Protein AF-A0A935KN49-F1 (afdb_monomer_lite)

Sequence (338 aa):
MSRGVTLHCFFSAKGGVGKTTLAVACAQVLPERGLTLVLDADFTGTSLADGLDLCAPQVALRSDGTMDLAAPSTGAFLSLAETRGLRRQRQRQNWRSQTDDPPPPPPYLNDLFAFRPAEGQQGDCRVDGLLWRHDRGGAVRYLPSSSINHDIDLALSWLHGELFEAWVQRFAWLLQTLVRELPMLTDVVVDLPPGLFGFARGAVSLLSALASAEPLPPGFPGPELYGLATFQVRPFLVVSQDRQDVVSAVEAQARMVKKLPGIVMLFNRVTEGPERVRAMVHEALSPGEAAAAALIPPPAYRMVHFVGDHRRTLGRLFIDGTLQLDDDARSEIARVLS

Radius of gyration: 19.93 Å; chains: 1; bounding box: 53×44×53 Å

Structure (mmCIF, N/CA/C/O backbone):
data_AF-A0A935KN49-F1
#
_entry.id   AF-A0A935KN49-F1
#
loop_
_atom_site.group_PDB
_atom_site.id
_atom_site.type_symbol
_atom_site.label_atom_id
_atom_site.label_alt_id
_atom_site.label_comp_id
_atom_site.label_asym_id
_atom_site.label_entity_id
_atom_site.label_seq_id
_atom_site.pdbx_PDB_ins_code
_atom_site.Cartn_x
_atom_site.Cartn_y
_atom_site.Cartn_z
_atom_site.occupancy
_atom_site.B_iso_or_equiv
_atom_site.auth_seq_id
_atom_site.auth_comp_id
_atom_site.auth_asym_id
_atom_site.auth_atom_id
_atom_site.pdbx_PDB_model_num
ATOM 1 N N . MET A 1 1 ? 16.190 -5.497 21.524 1.00 68.88 1 MET A N 1
ATOM 2 C CA . MET A 1 1 ? 16.780 -5.437 20.168 1.00 68.88 1 MET A CA 1
ATOM 3 C C . MET A 1 1 ? 15.686 -4.959 19.232 1.00 68.88 1 MET A C 1
ATOM 5 O O . MET A 1 1 ? 14.571 -5.447 19.383 1.00 68.88 1 MET A O 1
ATOM 9 N N . SER A 1 2 ? 15.963 -3.991 18.353 1.00 80.94 2 SER A N 1
ATOM 10 C CA . SER A 1 2 ? 14.999 -3.554 17.334 1.00 80.94 2 SER A CA 1
ATOM 11 C C . SER A 1 2 ? 14.705 -4.718 16.385 1.00 80.94 2 SER A C 1
ATOM 13 O O . SER A 1 2 ? 15.598 -5.503 16.057 1.00 80.94 2 SER A O 1
ATOM 15 N N . ARG A 1 3 ? 13.444 -4.872 15.975 1.00 92.00 3 ARG A N 1
ATOM 16 C CA . ARG A 1 3 ? 13.050 -5.930 15.032 1.00 92.00 3 ARG A CA 1
ATOM 17 C C . ARG A 1 3 ? 13.233 -5.463 13.590 1.00 92.00 3 ARG A C 1
ATOM 19 O O . ARG A 1 3 ? 13.015 -4.293 13.301 1.00 92.00 3 ARG A O 1
ATOM 26 N N . GLY A 1 4 ? 13.621 -6.358 12.687 1.00 95.12 4 GLY A N 1
ATOM 27 C CA . GLY A 1 4 ? 13.710 -6.035 11.261 1.00 95.12 4 GLY A CA 1
ATOM 28 C C . GLY A 1 4 ? 12.331 -6.050 10.600 1.00 95.12 4 GLY A C 1
ATOM 29 O O . GLY A 1 4 ? 11.597 -7.020 10.773 1.00 95.12 4 GLY A O 1
ATOM 30 N N . VAL A 1 5 ? 11.993 -5.002 9.847 1.00 96.88 5 VAL A N 1
ATOM 31 C CA . VAL A 1 5 ? 10.788 -4.938 9.002 1.00 96.88 5 VAL A CA 1
ATOM 32 C C . VAL A 1 5 ? 11.187 -4.530 7.589 1.00 96.88 5 VAL A C 1
ATOM 34 O O . VAL A 1 5 ? 11.862 -3.518 7.402 1.00 96.88 5 VAL A O 1
ATOM 37 N N . THR A 1 6 ? 10.758 -5.288 6.584 1.00 97.56 6 THR A N 1
ATOM 38 C CA . THR A 1 6 ? 11.047 -4.985 5.177 1.00 97.56 6 THR A CA 1
ATOM 39 C C . THR A 1 6 ? 9.884 -4.233 4.538 1.00 97.56 6 THR A C 1
ATOM 41 O O . THR A 1 6 ? 8.739 -4.673 4.612 1.00 97.56 6 THR A O 1
ATOM 44 N N . LEU A 1 7 ? 10.169 -3.103 3.892 1.00 98.00 7 LEU A N 1
ATOM 45 C CA . LEU A 1 7 ? 9.209 -2.321 3.115 1.00 98.00 7 LEU A CA 1
ATOM 46 C C . LEU A 1 7 ? 9.425 -2.591 1.623 1.00 98.00 7 LEU A C 1
ATOM 48 O O . LEU A 1 7 ? 10.434 -2.169 1.062 1.00 98.00 7 LEU A O 1
ATOM 52 N N . HIS A 1 8 ? 8.477 -3.265 0.976 1.00 98.00 8 HIS A N 1
ATOM 53 C CA . HIS A 1 8 ? 8.475 -3.513 -0.469 1.00 98.00 8 HIS A CA 1
ATOM 54 C C . HIS A 1 8 ? 7.575 -2.476 -1.139 1.00 98.00 8 HIS A C 1
ATOM 56 O O . HIS A 1 8 ? 6.351 -2.586 -1.095 1.00 98.00 8 HIS A O 1
ATOM 62 N N . CYS A 1 9 ? 8.161 -1.427 -1.707 1.00 98.06 9 CYS A N 1
ATOM 63 C CA . CYS A 1 9 ? 7.415 -0.255 -2.169 1.00 98.06 9 CYS A CA 1
ATOM 64 C C . CYS A 1 9 ? 7.344 -0.223 -3.691 1.00 98.06 9 CYS A C 1
ATOM 66 O O . CYS A 1 9 ? 8.371 -0.104 -4.356 1.00 98.06 9 CYS A O 1
ATOM 68 N N . PHE A 1 10 ? 6.135 -0.290 -4.235 1.00 97.19 10 PHE A N 1
ATOM 69 C CA . PHE A 1 10 ? 5.887 -0.329 -5.667 1.00 97.19 10 PHE A CA 1
ATOM 70 C C . PHE A 1 10 ? 5.478 1.055 -6.168 1.00 97.19 10 PHE A C 1
ATOM 72 O O . PHE A 1 10 ? 4.482 1.616 -5.726 1.00 97.19 10 PHE A O 1
ATOM 79 N N . PHE A 1 11 ? 6.252 1.588 -7.107 1.00 96.44 11 PHE A N 1
ATOM 80 C CA . PHE A 1 11 ? 6.051 2.866 -7.780 1.00 96.44 11 PHE A CA 1
ATOM 81 C C . PHE A 1 11 ? 5.730 2.636 -9.253 1.00 96.44 11 PHE A C 1
ATOM 83 O O . PHE A 1 11 ? 6.128 1.627 -9.831 1.00 96.44 11 PHE A O 1
ATOM 90 N N . SER A 1 12 ? 5.095 3.605 -9.903 1.00 95.25 12 SER A N 1
ATOM 91 C CA . SER A 1 12 ? 5.030 3.645 -11.362 1.00 95.25 12 SER A CA 1
ATOM 92 C C . SER A 1 12 ? 4.961 5.082 -11.861 1.00 95.25 12 SER A C 1
ATOM 94 O O . SER A 1 12 ? 4.349 5.940 -11.233 1.00 95.25 12 SER A O 1
ATOM 96 N N . ALA A 1 13 ? 5.574 5.363 -13.011 1.00 91.94 13 ALA A N 1
ATOM 97 C CA . ALA A 1 13 ? 5.439 6.677 -13.647 1.00 91.94 13 ALA A CA 1
ATOM 98 C C . ALA A 1 13 ? 4.034 6.883 -14.245 1.00 91.94 13 ALA A C 1
ATOM 100 O O . ALA A 1 13 ? 3.555 8.011 -14.329 1.00 91.94 13 ALA A O 1
ATOM 101 N N . LYS A 1 14 ? 3.370 5.790 -14.637 1.00 90.50 14 LYS A N 1
ATOM 102 C CA . LYS A 1 14 ? 2.051 5.776 -15.277 1.00 90.50 14 LYS A CA 1
ATOM 103 C C . LYS A 1 14 ? 1.123 4.739 -14.642 1.00 90.50 14 LYS A C 1
ATOM 105 O O . LYS A 1 14 ? 1.572 3.807 -13.969 1.00 90.50 14 LYS A O 1
ATOM 110 N N . GLY A 1 15 ? -0.179 4.915 -14.855 1.00 90.00 15 GLY A N 1
ATOM 111 C CA . GLY A 1 15 ? -1.207 3.942 -14.478 1.00 90.00 15 GLY A CA 1
ATOM 112 C C . GLY A 1 15 ? -1.244 2.737 -15.425 1.00 90.00 15 GLY A C 1
ATOM 113 O O . GLY A 1 15 ? -0.736 2.795 -16.540 1.00 90.00 15 GLY A O 1
ATOM 114 N N . GLY A 1 16 ? -1.845 1.628 -14.985 1.00 88.00 16 GLY A N 1
ATOM 115 C CA . GLY A 1 16 ? -2.098 0.458 -15.844 1.00 88.00 16 GLY A CA 1
ATOM 116 C C . GLY A 1 16 ? -0.914 -0.495 -16.065 1.00 88.00 16 GLY A C 1
ATOM 117 O O . GLY A 1 16 ? -1.102 -1.563 -16.647 1.00 88.00 16 GLY A O 1
ATOM 118 N N . VAL A 1 17 ? 0.272 -0.194 -15.527 1.00 90.31 17 VAL A N 1
ATOM 119 C CA . VAL A 1 17 ? 1.479 -1.041 -15.647 1.00 90.31 17 VAL A CA 1
ATOM 120 C C . VAL A 1 17 ? 1.423 -2.350 -14.834 1.00 90.31 17 VAL A C 1
ATOM 122 O O . VAL A 1 17 ? 2.357 -3.144 -14.857 1.00 90.31 17 VAL A O 1
ATOM 125 N N . GLY A 1 18 ? 0.339 -2.600 -14.089 1.00 89.75 18 GLY A N 1
ATOM 126 C CA . GLY A 1 18 ? 0.154 -3.802 -13.259 1.00 89.75 18 GLY A CA 1
ATOM 127 C C . GLY A 1 18 ? 0.903 -3.788 -11.919 1.00 89.75 18 GLY A C 1
ATOM 128 O O . GLY A 1 18 ? 1.177 -4.846 -11.359 1.00 89.75 18 GLY A O 1
ATOM 129 N N . LYS A 1 19 ? 1.206 -2.589 -11.409 1.00 92.69 19 LYS A N 1
ATOM 130 C CA . LYS A 1 19 ? 1.838 -2.320 -10.107 1.00 92.69 19 LYS A CA 1
ATOM 131 C C . LYS A 1 19 ? 1.122 -3.019 -8.943 1.00 92.69 19 LYS A C 1
ATOM 133 O O . LYS A 1 19 ? 1.720 -3.861 -8.282 1.00 92.69 19 LYS A O 1
ATOM 138 N N . THR A 1 20 ? -0.172 -2.750 -8.775 1.00 93.25 20 THR A N 1
ATOM 139 C CA . THR A 1 20 ? -1.027 -3.334 -7.730 1.00 93.25 20 THR A CA 1
ATOM 140 C C . THR A 1 20 ? -1.003 -4.853 -7.749 1.00 93.25 20 THR A C 1
ATOM 142 O O . THR A 1 20 ? -0.894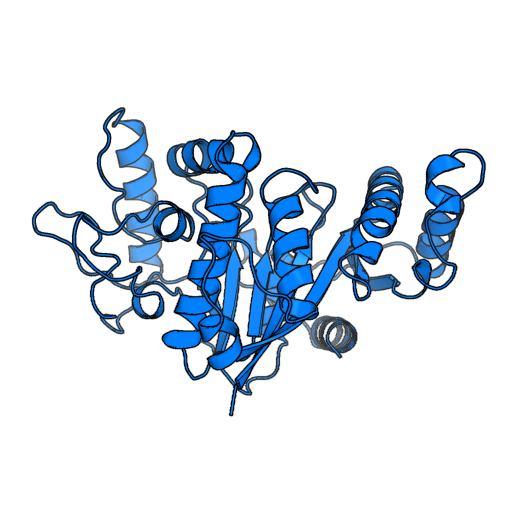 -5.506 -6.713 1.00 93.25 20 THR A O 1
ATOM 145 N N . THR A 1 21 ? -1.047 -5.449 -8.940 1.00 91.00 21 THR A N 1
ATOM 146 C CA . THR A 1 21 ? -1.046 -6.903 -9.043 1.00 91.00 21 THR A CA 1
ATOM 147 C C . THR A 1 21 ? 0.298 -7.504 -8.659 1.00 91.00 21 THR A C 1
ATOM 149 O O . THR A 1 21 ? 0.321 -8.523 -7.979 1.00 91.00 21 THR A O 1
ATOM 152 N N . LEU A 1 22 ? 1.409 -6.863 -9.032 1.00 91.75 22 LEU A N 1
ATOM 153 C CA . LEU A 1 22 ? 2.743 -7.274 -8.593 1.00 91.75 22 LEU A CA 1
ATOM 154 C C . LEU A 1 22 ? 2.939 -7.093 -7.085 1.00 91.75 22 LEU A C 1
ATOM 156 O O . LEU A 1 22 ? 3.556 -7.950 -6.463 1.00 91.75 22 LEU A O 1
ATOM 160 N N . ALA A 1 23 ? 2.370 -6.045 -6.487 1.00 94.88 23 ALA A N 1
ATOM 161 C CA . ALA A 1 23 ? 2.373 -5.853 -5.040 1.00 94.88 23 ALA A CA 1
ATOM 162 C C . ALA A 1 23 ? 1.652 -7.011 -4.319 1.00 94.88 23 ALA A C 1
ATOM 164 O O . ALA A 1 23 ? 2.206 -7.631 -3.410 1.00 94.88 23 ALA A O 1
ATOM 165 N N . VAL A 1 24 ? 0.452 -7.390 -4.772 1.00 94.56 24 VAL A N 1
ATOM 166 C CA . VAL A 1 24 ? -0.267 -8.555 -4.220 1.00 94.56 24 VAL A CA 1
ATOM 167 C C . VAL A 1 24 ? 0.505 -9.854 -4.466 1.00 94.56 24 VAL A C 1
ATOM 169 O O . VAL A 1 24 ? 0.613 -10.682 -3.563 1.00 94.56 24 VAL A O 1
ATOM 172 N N . ALA A 1 25 ? 1.077 -10.030 -5.659 1.00 92.94 25 ALA A N 1
ATOM 173 C CA . ALA A 1 25 ? 1.854 -11.216 -6.000 1.00 92.94 25 ALA A CA 1
ATOM 174 C C . ALA A 1 25 ? 3.091 -11.362 -5.104 1.00 92.94 25 ALA A C 1
ATOM 176 O O . ALA A 1 25 ? 3.342 -12.436 -4.565 1.00 92.94 25 ALA A O 1
ATOM 177 N N . CYS A 1 26 ? 3.809 -10.257 -4.885 1.00 94.56 26 CYS A N 1
ATOM 178 C CA . CYS A 1 26 ? 4.916 -10.146 -3.944 1.00 94.56 26 CYS A CA 1
ATOM 179 C C . CYS A 1 26 ? 4.487 -10.610 -2.551 1.00 94.56 26 CYS A C 1
ATOM 181 O O . CYS A 1 26 ? 5.111 -11.500 -1.982 1.00 94.56 26 CYS A O 1
ATOM 183 N N . ALA A 1 27 ? 3.380 -10.082 -2.027 1.00 95.75 27 ALA A N 1
ATOM 184 C CA . ALA A 1 27 ? 2.888 -10.455 -0.704 1.00 95.75 27 ALA A CA 1
ATOM 185 C C . ALA A 1 27 ? 2.594 -11.959 -0.557 1.00 95.75 27 ALA A C 1
ATOM 187 O O . ALA A 1 27 ? 2.795 -12.519 0.515 1.00 95.75 27 ALA A O 1
ATOM 188 N N . GLN A 1 28 ? 2.142 -12.620 -1.628 1.00 92.69 28 GLN A N 1
ATOM 189 C CA . GLN A 1 28 ? 1.833 -14.055 -1.633 1.00 92.69 28 GLN A CA 1
ATOM 190 C C . GLN A 1 28 ? 3.054 -14.979 -1.742 1.00 92.69 28 GLN A C 1
ATOM 192 O O . GLN A 1 28 ? 2.909 -16.183 -1.516 1.00 92.69 28 GLN A O 1
ATOM 197 N N . VAL A 1 29 ? 4.216 -14.465 -2.154 1.00 93.12 29 VAL A N 1
ATOM 198 C CA . VAL A 1 29 ? 5.454 -15.257 -2.279 1.00 93.12 29 VAL A CA 1
ATOM 199 C C . VAL A 1 29 ? 6.456 -14.972 -1.168 1.00 93.12 29 VAL A C 1
ATOM 201 O O . VAL A 1 29 ? 7.445 -15.696 -1.042 1.00 93.12 29 VAL A O 1
ATOM 204 N N . LEU A 1 30 ? 6.228 -13.919 -0.378 1.00 93.62 30 LEU A N 1
ATOM 205 C CA . LEU A 1 30 ? 7.077 -13.616 0.762 1.00 93.62 30 LEU A CA 1
ATOM 206 C C . LEU A 1 30 ? 7.039 -14.775 1.773 1.00 93.62 30 LEU A C 1
ATOM 208 O O . LEU A 1 30 ? 5.988 -15.392 1.966 1.00 93.62 30 LEU A O 1
ATOM 212 N N . PRO A 1 31 ? 8.179 -15.106 2.407 1.00 79.00 31 PRO A N 1
ATOM 213 C CA . PRO A 1 31 ? 8.251 -16.235 3.323 1.00 79.00 31 PRO A CA 1
ATOM 214 C C . PRO A 1 31 ? 7.244 -16.111 4.470 1.00 79.00 31 PRO A C 1
ATOM 216 O O . PRO A 1 31 ? 7.141 -15.055 5.091 1.00 79.00 31 PRO A O 1
ATOM 219 N N . GLU A 1 32 ? 6.604 -17.218 4.854 1.00 78.31 32 GLU A N 1
ATOM 220 C CA . GLU A 1 32 ? 5.716 -17.293 6.030 1.00 78.31 32 GLU A CA 1
ATOM 221 C C . GLU A 1 32 ? 6.502 -17.285 7.361 1.00 78.31 32 GLU A C 1
ATOM 223 O O . GLU A 1 32 ? 6.280 -18.093 8.260 1.00 78.31 32 GLU A O 1
ATOM 228 N N . ARG A 1 33 ? 7.482 -16.384 7.495 1.00 80.75 33 ARG A N 1
ATOM 229 C CA . ARG A 1 33 ? 8.269 -16.182 8.724 1.00 80.75 33 ARG A CA 1
ATOM 230 C C . ARG A 1 33 ? 7.583 -15.230 9.708 1.00 80.75 33 ARG A C 1
ATOM 232 O O . ARG A 1 33 ? 8.050 -15.086 10.835 1.00 80.75 33 ARG A O 1
ATOM 239 N N . GLY A 1 34 ? 6.492 -14.593 9.288 1.00 91.44 34 GLY A N 1
ATOM 240 C CA . GLY A 1 34 ? 5.723 -13.640 10.075 1.00 91.44 34 GLY A CA 1
ATOM 241 C C . GLY A 1 34 ? 4.477 -13.147 9.343 1.00 91.44 34 GLY A C 1
ATOM 242 O O . GLY A 1 34 ? 3.970 -13.786 8.422 1.00 91.44 34 GLY A O 1
ATOM 243 N N . LEU A 1 35 ? 3.966 -12.004 9.791 1.00 95.56 35 LEU A N 1
ATOM 244 C CA . LEU A 1 35 ? 2.835 -11.314 9.189 1.00 95.56 35 LEU A CA 1
ATOM 245 C C . LEU A 1 35 ? 3.326 -10.443 8.028 1.00 95.56 35 LEU A C 1
ATOM 247 O O . LEU A 1 35 ? 4.195 -9.590 8.213 1.00 95.56 35 LEU A O 1
ATOM 251 N N . THR A 1 36 ? 2.707 -10.628 6.863 1.00 97.75 36 THR A N 1
ATOM 252 C CA . THR A 1 36 ? 2.853 -9.740 5.704 1.00 97.75 36 THR A CA 1
ATOM 253 C C . THR A 1 36 ? 1.612 -8.865 5.583 1.00 97.75 36 THR A C 1
ATOM 255 O O . THR A 1 36 ? 0.487 -9.369 5.621 1.00 97.75 36 THR A O 1
ATOM 258 N N . LEU A 1 37 ? 1.803 -7.560 5.416 1.00 98.06 37 LEU A N 1
ATOM 259 C CA . LEU A 1 37 ? 0.724 -6.596 5.223 1.00 98.06 37 LEU A CA 1
ATOM 260 C C . LEU A 1 37 ? 0.835 -5.928 3.855 1.00 98.06 37 LEU A C 1
ATOM 262 O O . LEU A 1 37 ? 1.903 -5.453 3.496 1.00 98.06 37 LEU A O 1
ATOM 266 N N . VAL A 1 38 ? -0.273 -5.833 3.124 1.00 98.38 38 VAL A N 1
ATOM 267 C CA . VAL A 1 38 ? -0.382 -5.024 1.905 1.00 98.38 38 VAL A CA 1
ATOM 268 C C . VAL A 1 38 ? -1.125 -3.732 2.218 1.00 98.38 38 VAL A C 1
ATOM 270 O O . VAL A 1 38 ? -2.281 -3.766 2.641 1.00 98.38 38 VAL A O 1
ATOM 273 N N . LEU A 1 39 ? -0.463 -2.602 2.002 1.00 98.44 39 LEU A N 1
ATOM 274 C CA . LEU A 1 39 ? -1.041 -1.266 2.039 1.00 98.44 39 LEU A CA 1
ATOM 275 C C . LEU A 1 39 ? -1.356 -0.836 0.611 1.00 98.44 39 LEU A C 1
ATOM 277 O O . LEU A 1 39 ? -0.447 -0.612 -0.188 1.00 98.44 39 LEU A O 1
ATOM 281 N N . ASP A 1 40 ? -2.637 -0.719 0.303 1.00 97.62 40 ASP A N 1
ATOM 282 C CA . ASP A 1 40 ? -3.114 -0.151 -0.952 1.00 97.62 40 ASP A CA 1
ATOM 283 C C . ASP A 1 40 ? -3.241 1.360 -0.779 1.00 97.62 40 ASP A C 1
ATOM 285 O O . ASP A 1 40 ? -4.240 1.858 -0.265 1.00 97.62 40 ASP A O 1
ATOM 289 N N . ALA A 1 41 ? -2.181 2.078 -1.139 1.00 95.69 41 ALA A N 1
ATOM 290 C CA . ALA A 1 41 ? -2.129 3.533 -1.102 1.00 95.69 41 ALA A CA 1
ATOM 291 C C . ALA A 1 41 ? -2.404 4.150 -2.483 1.00 95.69 41 ALA A C 1
ATOM 293 O O . ALA A 1 41 ? -2.184 5.347 -2.679 1.00 95.69 41 ALA A O 1
ATOM 294 N N . ASP A 1 42 ? -2.901 3.365 -3.444 1.00 92.38 42 ASP A N 1
ATOM 295 C CA . ASP A 1 42 ? -3.368 3.852 -4.738 1.00 92.38 42 ASP A CA 1
ATOM 296 C C . ASP A 1 42 ? -4.796 4.398 -4.596 1.00 92.38 42 ASP A C 1
ATOM 298 O O . ASP A 1 42 ? -5.764 3.872 -5.138 1.00 92.38 42 ASP A O 1
ATOM 302 N N . PHE A 1 43 ? -4.929 5.470 -3.810 1.00 90.75 43 PHE A N 1
ATOM 303 C CA . PHE A 1 43 ? -6.213 6.032 -3.377 1.00 90.75 43 PHE A CA 1
ATOM 304 C C . PHE A 1 43 ? -7.121 6.549 -4.502 1.00 90.75 43 PHE A C 1
ATOM 306 O O . PHE A 1 43 ? -8.266 6.914 -4.252 1.00 90.75 43 PHE A O 1
ATOM 313 N N . THR A 1 44 ? -6.605 6.636 -5.724 1.00 87.00 44 THR A N 1
ATOM 314 C CA . THR A 1 44 ? -7.345 7.065 -6.920 1.00 87.00 44 THR A CA 1
ATOM 315 C C . THR A 1 44 ? -7.534 5.938 -7.930 1.00 87.00 44 THR A C 1
ATOM 317 O O . THR A 1 44 ? -8.214 6.118 -8.939 1.00 87.00 44 THR A O 1
ATOM 320 N N . GLY A 1 45 ? -6.866 4.808 -7.705 1.00 85.62 45 GLY A N 1
ATOM 321 C CA . GLY A 1 45 ? -6.875 3.654 -8.581 1.00 85.62 45 GLY A CA 1
ATOM 322 C C . GLY A 1 45 ? -7.988 2.671 -8.243 1.00 85.62 45 GLY A C 1
ATOM 323 O O . GLY A 1 45 ? -8.966 2.967 -7.555 1.00 85.62 45 GLY A O 1
ATOM 324 N N . THR A 1 46 ? -7.846 1.460 -8.772 1.00 85.88 46 THR A N 1
ATOM 325 C CA . THR A 1 46 ? -8.750 0.365 -8.430 1.00 85.88 46 THR A CA 1
ATOM 326 C C . THR A 1 46 ? -8.359 -0.212 -7.077 1.00 85.88 46 THR A C 1
ATOM 328 O O . THR A 1 46 ? -7.254 -0.725 -6.923 1.00 85.88 46 THR A O 1
ATOM 331 N N . SER A 1 47 ? -9.290 -0.171 -6.125 1.00 93.50 47 SER A N 1
ATOM 332 C CA . SER A 1 47 ? -9.083 -0.696 -4.778 1.00 93.50 47 SER A CA 1
ATOM 333 C C . SER A 1 47 ? -8.838 -2.204 -4.790 1.00 93.50 47 SER A C 1
ATOM 335 O O . SER A 1 47 ? -9.529 -2.964 -5.481 1.00 93.50 47 SER A O 1
ATOM 337 N N . LEU A 1 48 ? -7.942 -2.678 -3.923 1.00 95.38 48 LEU A N 1
ATOM 338 C CA . LEU A 1 48 ? -7.802 -4.110 -3.652 1.00 95.38 48 LEU A CA 1
ATOM 339 C C . LEU A 1 48 ? -9.110 -4.753 -3.177 1.00 95.38 48 LEU A C 1
ATOM 341 O O . LEU A 1 48 ? -9.335 -5.928 -3.454 1.00 95.38 48 LEU A O 1
ATOM 345 N N . ALA A 1 49 ? -9.996 -4.006 -2.514 1.00 95.44 49 ALA A N 1
ATOM 346 C CA . ALA A 1 49 ? -11.294 -4.522 -2.083 1.00 95.44 49 ALA A CA 1
ATOM 347 C C . ALA A 1 49 ? -12.253 -4.798 -3.254 1.00 95.44 49 ALA A C 1
ATOM 349 O O . ALA A 1 49 ? -13.230 -5.528 -3.073 1.00 95.44 49 ALA A O 1
ATOM 350 N N . ASP A 1 50 ? -12.009 -4.213 -4.432 1.00 91.88 50 ASP A N 1
ATOM 351 C CA . ASP A 1 50 ? -12.731 -4.531 -5.671 1.00 91.88 50 ASP A CA 1
ATOM 352 C C . ASP A 1 50 ? -12.144 -5.740 -6.388 1.00 91.88 50 ASP A C 1
ATOM 354 O O . ASP A 1 50 ? -12.875 -6.478 -7.045 1.00 91.88 50 ASP A O 1
ATOM 358 N N . GLY A 1 51 ? -10.829 -5.931 -6.271 1.00 90.50 51 GLY A N 1
ATOM 359 C CA . GLY A 1 51 ? -10.117 -6.987 -6.978 1.00 90.50 51 GLY A CA 1
ATOM 360 C C . GLY A 1 51 ? -10.035 -8.310 -6.247 1.00 90.50 51 GLY A C 1
ATOM 361 O O . GLY A 1 51 ? -9.926 -9.349 -6.879 1.00 90.50 51 GLY A O 1
ATOM 362 N N . LEU A 1 52 ? -10.064 -8.291 -4.925 1.00 94.56 52 LEU A N 1
ATOM 363 C CA . LEU A 1 52 ? -9.886 -9.479 -4.110 1.00 94.56 52 LEU A CA 1
ATOM 364 C C . LEU A 1 52 ? -11.164 -9.798 -3.338 1.00 94.56 52 LEU A C 1
ATOM 366 O O . LEU A 1 52 ? -11.893 -8.907 -2.900 1.00 94.56 52 LEU A O 1
ATOM 370 N N . ASP A 1 53 ? -11.398 -11.087 -3.109 1.00 96.31 53 ASP A N 1
ATOM 371 C CA . ASP A 1 53 ? -12.411 -11.597 -2.192 1.00 96.31 53 ASP A CA 1
ATOM 372 C C . ASP A 1 53 ? -11.953 -11.347 -0.746 1.00 96.31 53 ASP A C 1
ATOM 374 O O . ASP A 1 53 ? -11.570 -12.263 -0.014 1.00 96.31 53 ASP A O 1
ATOM 378 N N . LEU A 1 54 ? -11.921 -10.073 -0.348 1.00 97.81 54 LEU A N 1
ATOM 379 C CA . LEU A 1 54 ? -11.530 -9.650 0.989 1.00 97.81 54 LEU A CA 1
ATOM 380 C C . LEU A 1 54 ? -12.738 -9.588 1.924 1.00 97.81 54 LEU A C 1
ATOM 382 O O . LEU A 1 54 ? -13.800 -9.062 1.587 1.00 97.81 54 LEU A O 1
ATOM 386 N N . CYS A 1 55 ? -12.518 -10.073 3.137 1.00 98.50 55 CYS A N 1
ATOM 387 C CA . CYS A 1 55 ? -13.423 -9.995 4.267 1.00 98.50 55 CYS A CA 1
ATOM 388 C C . CYS A 1 55 ? -12.946 -8.872 5.191 1.00 98.50 55 CYS A C 1
ATOM 390 O O . CYS A 1 55 ? -11.821 -8.920 5.708 1.00 98.50 55 CYS A O 1
ATOM 392 N N . ALA A 1 56 ? -13.791 -7.857 5.377 1.00 98.50 56 ALA A N 1
ATOM 393 C CA . ALA A 1 56 ? -13.503 -6.740 6.266 1.00 98.50 56 ALA A CA 1
ATOM 394 C C . ALA A 1 56 ? -13.557 -7.183 7.736 1.00 98.50 56 ALA A C 1
ATOM 396 O O . ALA A 1 56 ? -14.353 -8.064 8.087 1.00 98.50 56 ALA A O 1
ATOM 397 N N . PRO A 1 57 ? -12.742 -6.583 8.615 1.00 98.31 57 PRO A N 1
ATOM 398 C CA . PRO A 1 57 ? -12.879 -6.808 10.044 1.00 98.31 57 PRO A CA 1
ATOM 399 C C . PRO A 1 57 ? -14.203 -6.225 10.549 1.00 98.31 57 PRO A C 1
ATOM 401 O O . PRO A 1 57 ? -14.702 -5.218 10.037 1.00 98.31 57 PRO A O 1
ATOM 404 N N . GLN A 1 58 ? -14.767 -6.845 11.582 1.00 98.00 58 GLN A N 1
ATOM 405 C CA . GLN A 1 58 ? -15.869 -6.243 12.317 1.00 98.00 58 GLN A CA 1
ATOM 406 C C . GLN A 1 58 ? -15.308 -5.149 13.229 1.00 98.00 58 GLN A C 1
ATOM 408 O O . GLN A 1 58 ? -14.533 -5.427 14.145 1.00 98.00 58 GLN A O 1
ATOM 413 N N . VAL A 1 59 ? -15.715 -3.907 12.983 1.00 96.88 59 VAL A N 1
ATOM 414 C CA . VAL A 1 59 ? -15.292 -2.741 13.766 1.00 96.88 59 VAL A CA 1
ATOM 415 C C . VAL A 1 59 ? -16.327 -2.383 14.823 1.00 96.88 59 VAL A C 1
ATOM 417 O O . VAL A 1 59 ? -17.530 -2.559 14.613 1.00 96.88 59 VAL A O 1
ATOM 420 N N . ALA A 1 60 ? -15.860 -1.876 15.963 1.00 96.06 60 ALA A N 1
ATOM 421 C CA . ALA A 1 60 ? -16.749 -1.300 16.960 1.00 96.06 60 ALA A CA 1
ATOM 422 C C . ALA A 1 60 ? -17.393 -0.024 16.400 1.00 96.06 60 ALA A C 1
ATOM 424 O O . ALA A 1 60 ? -16.756 0.739 15.669 1.00 96.06 60 ALA A O 1
ATOM 425 N N . LEU A 1 61 ? -18.657 0.197 16.751 1.00 94.94 61 LEU A N 1
ATOM 426 C CA . LEU A 1 61 ? -19.390 1.405 16.394 1.00 94.94 61 LEU A CA 1
ATOM 427 C C . LEU A 1 61 ? -19.628 2.243 17.646 1.00 94.94 61 LEU A C 1
ATOM 429 O O . LEU A 1 61 ? -19.892 1.705 18.725 1.00 94.94 61 LEU A O 1
ATOM 433 N N . ARG A 1 62 ? -19.559 3.561 17.489 1.00 91.69 62 ARG A N 1
ATOM 434 C CA . ARG A 1 62 ? -19.971 4.525 18.510 1.00 91.69 62 ARG A CA 1
ATOM 435 C C . ARG A 1 62 ? -21.496 4.600 18.586 1.00 91.69 62 ARG A C 1
ATOM 437 O O . ARG A 1 62 ? -22.211 4.024 17.765 1.00 91.69 62 ARG A O 1
ATOM 444 N N . SER A 1 63 ? -22.010 5.328 19.576 1.00 90.94 63 SER A N 1
ATOM 445 C CA . SER A 1 63 ? -23.456 5.503 19.778 1.00 90.94 63 SER A CA 1
ATOM 446 C C . SER A 1 63 ? -24.164 6.196 18.609 1.00 90.94 63 SER A C 1
ATOM 448 O O . SER A 1 63 ? -25.360 6.000 18.428 1.00 90.94 63 SER A O 1
ATOM 450 N N . ASP A 1 64 ? -23.435 6.986 17.821 1.00 86.38 64 ASP A N 1
ATOM 451 C CA . ASP A 1 64 ? -23.917 7.636 16.596 1.00 86.38 64 ASP A CA 1
ATOM 452 C C . ASP A 1 64 ? -23.827 6.733 15.347 1.00 86.38 64 ASP A C 1
ATOM 454 O O . ASP A 1 64 ? -24.198 7.148 14.253 1.00 86.38 64 ASP A O 1
ATOM 458 N N . GLY A 1 65 ? -23.357 5.490 15.497 1.00 87.31 65 GLY A N 1
ATOM 459 C CA . GLY A 1 65 ? -23.194 4.526 14.408 1.00 87.31 65 GLY A CA 1
ATOM 460 C C . GLY A 1 65 ? -21.894 4.671 13.612 1.00 87.31 65 GLY A C 1
ATOM 461 O O . GLY A 1 65 ? -21.678 3.904 12.673 1.00 87.31 65 GLY A O 1
ATOM 462 N N . THR A 1 66 ? -21.020 5.610 13.976 1.00 89.06 66 THR A N 1
ATOM 463 C CA . THR A 1 66 ? -19.735 5.838 13.301 1.00 89.06 66 THR A CA 1
ATOM 464 C C . THR A 1 66 ? -18.688 4.827 13.762 1.00 89.06 66 THR A C 1
ATOM 466 O O . THR A 1 66 ? -18.782 4.271 14.859 1.00 89.06 66 THR A O 1
ATOM 469 N N . MET A 1 67 ? -17.681 4.552 12.929 1.00 94.38 67 MET A N 1
ATOM 470 C CA . MET A 1 67 ? -16.620 3.608 13.293 1.00 94.38 67 MET A CA 1
ATOM 471 C C . MET A 1 67 ? -15.757 4.152 14.436 1.00 94.38 67 MET A C 1
ATOM 473 O O . MET A 1 67 ? -15.224 5.262 14.354 1.00 94.38 67 MET A O 1
ATOM 477 N N . ASP A 1 68 ? -15.533 3.340 15.468 1.00 94.50 68 ASP A N 1
ATOM 478 C CA . ASP A 1 68 ? -14.543 3.639 16.497 1.00 94.50 68 ASP A CA 1
ATOM 479 C C . ASP A 1 68 ? -13.177 3.048 16.132 1.00 94.50 68 ASP A C 1
ATOM 481 O O . ASP A 1 68 ? -12.817 1.944 16.536 1.00 94.50 68 ASP A O 1
ATOM 485 N N . LEU A 1 69 ? -12.399 3.796 15.344 1.00 94.94 69 LEU A N 1
ATOM 486 C CA . LEU A 1 69 ? -11.084 3.357 14.854 1.00 94.94 69 LEU A CA 1
ATOM 487 C C . LEU A 1 69 ? -10.029 3.188 15.960 1.00 94.94 69 LEU A C 1
ATOM 489 O O . LEU A 1 69 ? -8.959 2.650 15.689 1.00 94.94 69 LEU A O 1
ATOM 493 N N . ALA A 1 70 ? -10.296 3.659 17.181 1.00 94.69 70 ALA A N 1
ATOM 494 C CA . ALA A 1 70 ? -9.415 3.501 18.338 1.00 94.69 70 ALA A CA 1
ATOM 495 C C . ALA A 1 70 ? -9.837 2.339 19.256 1.00 94.69 70 ALA A C 1
ATOM 497 O O . ALA A 1 70 ? -9.131 2.025 20.219 1.00 94.69 70 ALA A O 1
ATOM 498 N N . ALA A 1 71 ? -10.975 1.693 18.980 1.00 95.00 71 ALA A N 1
ATOM 499 C CA . ALA A 1 71 ? -11.434 0.563 19.770 1.00 95.00 71 AL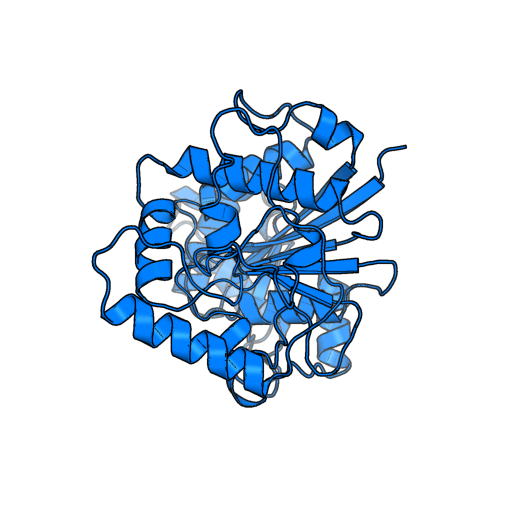A A CA 1
ATOM 500 C C . ALA A 1 71 ? -10.511 -0.657 19.585 1.00 95.00 71 ALA A C 1
ATOM 502 O O . ALA A 1 71 ? -9.949 -0.856 18.505 1.00 95.00 71 ALA A O 1
ATOM 503 N N . PRO A 1 72 ? -10.357 -1.512 20.613 1.00 95.31 72 PRO A N 1
ATOM 504 C CA . PRO A 1 72 ? -9.642 -2.774 20.471 1.00 95.31 72 PRO A CA 1
ATOM 505 C C . PRO A 1 72 ? -10.229 -3.649 19.357 1.00 95.31 72 PRO A C 1
ATOM 507 O O . PRO A 1 72 ? -11.441 -3.657 19.132 1.00 95.31 72 PRO A O 1
ATOM 510 N N . SER A 1 73 ? -9.370 -4.440 18.709 1.00 96.19 73 SER A N 1
ATOM 511 C CA . SER A 1 73 ? -9.801 -5.430 17.721 1.00 96.19 73 SER A CA 1
ATOM 512 C C . SER A 1 73 ? -10.858 -6.374 18.299 1.00 96.19 73 SER A C 1
ATOM 514 O O . SER A 1 73 ? -10.690 -6.924 19.389 1.00 96.19 73 SER A O 1
ATOM 516 N N . THR A 1 74 ? -11.929 -6.610 17.539 1.00 95.81 74 THR A N 1
ATOM 517 C CA . THR A 1 74 ? -12.941 -7.623 17.879 1.00 95.81 74 THR A CA 1
ATOM 518 C C . THR A 1 74 ? -12.449 -9.044 17.591 1.00 95.81 74 THR A C 1
ATOM 520 O O . THR A 1 74 ? -13.042 -10.012 18.062 1.00 95.81 74 THR A O 1
ATOM 523 N N . GLY A 1 75 ? -11.397 -9.186 16.772 1.00 95.94 75 GLY A N 1
ATOM 524 C CA . GLY A 1 75 ? -10.921 -10.463 16.234 1.00 95.94 75 GLY A CA 1
ATOM 525 C C . GLY A 1 75 ? -11.864 -11.123 15.215 1.00 95.94 75 GLY A C 1
ATOM 526 O O . GLY A 1 75 ? -11.496 -12.133 14.612 1.00 95.94 75 GLY A O 1
ATOM 527 N N . ALA A 1 76 ? -13.059 -10.564 15.001 1.00 97.62 76 ALA A N 1
ATOM 528 C CA . ALA A 1 76 ? -14.066 -11.089 14.093 1.00 97.62 76 ALA A CA 1
ATOM 529 C C . ALA A 1 76 ? -13.950 -10.457 12.700 1.00 97.62 76 ALA A C 1
ATOM 531 O O . ALA A 1 76 ? -13.554 -9.303 12.534 1.00 97.62 76 ALA A O 1
ATOM 532 N N . PHE A 1 77 ? -14.331 -11.231 11.688 1.00 98.38 77 PHE A N 1
ATOM 533 C CA . PHE A 1 77 ? -14.379 -10.795 10.297 1.00 98.38 77 PHE A CA 1
ATOM 534 C C . PHE A 1 77 ? -15.785 -11.006 9.763 1.00 98.38 77 PHE A C 1
ATOM 536 O O . PHE A 1 77 ? -16.398 -12.043 10.021 1.00 98.38 77 PHE A O 1
ATOM 543 N N . LEU A 1 78 ? -16.259 -10.039 8.989 1.00 98.44 78 LEU A N 1
ATOM 544 C CA . LEU A 1 78 ? -17.494 -10.159 8.231 1.00 98.44 78 LEU A CA 1
ATOM 545 C C . LEU A 1 78 ? -17.323 -11.210 7.133 1.00 98.44 78 LEU A C 1
ATOM 547 O O . LEU A 1 78 ? -16.225 -11.399 6.606 1.00 98.44 78 LEU A O 1
ATOM 551 N N . SER A 1 79 ? -18.409 -11.862 6.733 1.00 98.12 79 SER A N 1
ATOM 552 C CA . SER A 1 79 ? -18.404 -12.661 5.508 1.00 98.12 79 SER A CA 1
ATOM 553 C C . SER A 1 79 ? -18.146 -11.779 4.280 1.00 98.12 79 SER A C 1
ATOM 555 O O . SER A 1 79 ? -18.360 -10.559 4.291 1.00 98.12 79 SER A O 1
ATOM 557 N N . LEU A 1 80 ? -17.739 -12.397 3.171 1.00 97.50 80 LEU A N 1
ATOM 558 C CA . LEU A 1 80 ? -17.575 -11.698 1.895 1.00 97.50 80 LEU A CA 1
ATOM 559 C C . LEU A 1 80 ? -18.879 -11.010 1.444 1.00 97.50 80 LEU A C 1
ATOM 561 O O . LEU A 1 80 ? -18.858 -9.898 0.910 1.00 97.50 80 LEU A O 1
ATOM 565 N N . ALA A 1 81 ? -20.028 -11.651 1.681 1.00 98.00 81 ALA A N 1
ATOM 566 C CA . ALA A 1 81 ? -21.339 -11.109 1.336 1.00 98.00 81 ALA A CA 1
ATOM 567 C C . ALA A 1 81 ? -21.694 -9.871 2.176 1.00 98.00 81 ALA A C 1
ATOM 569 O O . ALA A 1 81 ? -22.121 -8.860 1.610 1.00 98.00 81 ALA A O 1
ATOM 570 N N . GLU A 1 82 ? -21.475 -9.925 3.493 1.00 98.25 82 GLU A N 1
ATOM 571 C CA . GLU A 1 82 ? -21.677 -8.792 4.408 1.00 98.25 82 GLU A CA 1
ATOM 572 C C . GLU A 1 82 ? -20.727 -7.643 4.083 1.00 98.25 82 GLU A C 1
ATOM 574 O O . GLU A 1 82 ? -21.173 -6.505 3.949 1.00 98.25 82 GLU A O 1
ATOM 579 N N . THR A 1 83 ? -19.446 -7.948 3.849 1.00 98.12 83 THR A N 1
ATOM 580 C CA . THR A 1 83 ? -18.438 -6.967 3.434 1.00 98.12 83 THR A CA 1
ATOM 581 C C . THR A 1 83 ? -18.911 -6.230 2.183 1.00 98.12 83 THR A C 1
ATOM 583 O O . THR A 1 83 ? -19.074 -5.013 2.204 1.00 98.12 83 THR A O 1
ATOM 586 N N . ARG A 1 84 ? -19.248 -6.953 1.106 1.00 96.81 84 ARG A N 1
ATOM 587 C CA . ARG A 1 84 ? -19.792 -6.356 -0.129 1.00 96.81 84 ARG A CA 1
ATOM 588 C C . ARG A 1 84 ? -21.088 -5.573 0.112 1.00 96.81 84 ARG A C 1
ATOM 590 O O . ARG A 1 84 ? -21.324 -4.566 -0.555 1.00 96.81 84 ARG A O 1
ATOM 597 N N . GLY A 1 85 ? -21.931 -6.028 1.038 1.00 97.12 85 GLY A N 1
ATOM 598 C CA . GLY A 1 85 ? -23.138 -5.328 1.477 1.00 97.12 85 GLY A CA 1
ATOM 599 C C . GLY A 1 85 ? -22.831 -3.946 2.052 1.00 97.12 85 GLY A C 1
ATOM 600 O O . GLY A 1 85 ? -23.356 -2.955 1.543 1.00 97.12 85 GLY A O 1
ATOM 601 N N . LEU A 1 86 ? -21.932 -3.877 3.037 1.00 96.00 86 LEU A N 1
ATOM 602 C CA . LEU A 1 86 ? -21.514 -2.626 3.673 1.00 96.00 86 LEU A CA 1
ATOM 603 C C . LEU A 1 86 ? -20.789 -1.693 2.698 1.00 96.00 86 LEU A C 1
ATOM 605 O O . LEU A 1 86 ? -21.079 -0.501 2.664 1.00 96.00 86 LEU A O 1
ATOM 609 N N . ARG A 1 87 ? -19.933 -2.227 1.815 1.00 95.31 87 ARG A N 1
ATOM 610 C CA . ARG A 1 87 ? -19.283 -1.429 0.757 1.00 95.31 87 ARG A CA 1
ATOM 611 C C . ARG A 1 87 ? -20.315 -0.724 -0.134 1.00 95.31 87 ARG A C 1
ATOM 613 O O . ARG A 1 87 ? -20.223 0.482 -0.358 1.00 95.31 87 ARG A O 1
ATOM 620 N N . ARG A 1 88 ? -21.345 -1.451 -0.589 1.00 94.25 88 ARG A N 1
ATOM 621 C CA . ARG A 1 88 ? -22.457 -0.873 -1.370 1.00 94.25 88 ARG A CA 1
ATOM 622 C C . ARG A 1 88 ? -23.279 0.130 -0.564 1.00 94.25 88 ARG A C 1
ATOM 624 O O . ARG A 1 88 ? -23.776 1.098 -1.135 1.00 94.25 88 ARG A O 1
ATOM 631 N N . GLN A 1 89 ? -23.457 -0.098 0.736 1.00 92.19 89 GLN A N 1
ATOM 632 C CA . GLN A 1 89 ? -24.146 0.846 1.613 1.00 92.19 89 GLN A CA 1
ATOM 633 C C . GLN A 1 89 ? -23.369 2.163 1.729 1.00 92.19 89 GLN A C 1
ATOM 635 O O . GLN A 1 89 ? -23.963 3.209 1.471 1.00 92.19 89 GLN A O 1
ATOM 640 N N . ARG A 1 90 ? -22.059 2.113 2.012 1.00 91.56 90 ARG A N 1
ATOM 641 C CA . ARG A 1 90 ? -21.172 3.290 2.057 1.00 91.56 90 ARG A CA 1
ATOM 642 C C . ARG A 1 90 ? -21.223 4.080 0.751 1.00 91.56 90 ARG A C 1
ATOM 644 O O . ARG A 1 90 ? -21.439 5.287 0.767 1.00 91.56 90 ARG A O 1
ATOM 651 N N . GLN A 1 91 ? -21.159 3.387 -0.389 1.00 90.12 91 GLN A N 1
ATOM 652 C CA . GLN A 1 91 ? -21.272 4.015 -1.710 1.00 90.12 91 GLN A CA 1
ATOM 653 C C . GLN A 1 91 ? -22.609 4.757 -1.910 1.00 90.12 91 GLN A C 1
ATOM 655 O O . GLN A 1 91 ? -22.642 5.813 -2.538 1.00 90.12 91 GLN A O 1
ATOM 660 N N . ARG A 1 92 ? -23.721 4.228 -1.379 1.00 88.31 92 ARG A N 1
ATOM 661 C CA . ARG A 1 92 ? -25.054 4.852 -1.484 1.00 88.31 92 ARG A CA 1
ATOM 662 C C . ARG A 1 92 ? -25.262 6.009 -0.509 1.00 88.31 92 ARG A C 1
ATOM 664 O O . ARG A 1 92 ? -25.961 6.956 -0.864 1.00 88.31 92 ARG A O 1
ATOM 671 N N . GLN A 1 93 ? -24.726 5.911 0.708 1.00 81.81 93 GLN A N 1
ATOM 672 C CA . GLN A 1 93 ? -24.851 6.953 1.732 1.00 81.81 93 GLN A CA 1
ATOM 673 C C . GLN A 1 93 ? -24.086 8.212 1.313 1.00 81.81 93 GLN A C 1
ATOM 675 O O . GLN A 1 93 ? -24.680 9.287 1.286 1.00 81.81 93 GLN A O 1
ATOM 680 N N . ASN A 1 94 ? -22.856 8.055 0.819 1.00 67.19 94 ASN A N 1
ATOM 681 C CA . ASN A 1 94 ? -22.007 9.177 0.407 1.00 67.19 94 ASN A CA 1
ATOM 682 C C . ASN A 1 94 ? -22.490 9.896 -0.867 1.00 67.19 94 ASN A C 1
ATOM 684 O O . ASN A 1 94 ? -22.069 11.011 -1.139 1.00 67.19 94 ASN A O 1
ATOM 688 N N . TRP A 1 95 ? -23.400 9.301 -1.650 1.00 57.16 95 TRP A N 1
ATOM 689 C CA . TRP A 1 95 ? -24.062 10.017 -2.752 1.00 57.16 95 TRP A CA 1
ATOM 690 C C . TRP A 1 95 ? -25.056 11.079 -2.251 1.00 57.16 95 TRP A C 1
ATOM 692 O O . TRP A 1 95 ? -25.407 12.000 -2.985 1.00 57.16 95 TRP A O 1
ATOM 702 N N . ARG A 1 96 ? -25.573 10.929 -1.024 1.00 56.16 96 ARG A N 1
ATOM 703 C CA . ARG A 1 96 ? -26.660 11.765 -0.492 1.00 56.16 96 ARG A CA 1
ATOM 704 C C . ARG A 1 96 ? -26.185 12.846 0.477 1.00 56.16 96 ARG A C 1
ATOM 706 O O . ARG A 1 96 ? -26.913 13.819 0.657 1.00 56.16 96 ARG A O 1
ATOM 713 N N . SER A 1 97 ? -25.013 12.692 1.084 1.00 51.09 97 SER A N 1
ATOM 714 C CA . SER A 1 97 ? -24.458 13.628 2.060 1.00 51.09 97 SER A CA 1
ATOM 715 C C . SER A 1 97 ? -23.455 14.595 1.419 1.00 51.09 97 SER A C 1
ATOM 717 O O . SER A 1 97 ? -22.380 14.204 0.984 1.00 51.09 97 SER A O 1
ATOM 719 N N . GLN A 1 98 ? -23.791 15.888 1.418 1.00 55.00 98 GLN A N 1
ATOM 720 C CA . GLN A 1 98 ? -22.808 16.988 1.442 1.00 55.00 98 GLN A CA 1
ATOM 721 C C . GLN A 1 98 ? -22.304 17.256 2.880 1.00 55.00 98 GLN A C 1
ATOM 723 O O . GLN A 1 98 ? -21.730 18.306 3.148 1.00 55.00 98 GLN A O 1
ATOM 728 N N . THR A 1 99 ? -22.598 16.363 3.827 1.00 55.25 99 THR A N 1
ATOM 729 C CA . THR A 1 99 ? -22.388 16.554 5.265 1.00 55.25 99 THR A CA 1
ATOM 730 C C . THR A 1 99 ? -21.062 15.953 5.726 1.00 55.25 99 THR A C 1
ATOM 732 O O . THR A 1 99 ? -20.647 14.914 5.216 1.00 55.25 99 THR A O 1
ATOM 735 N N . ASP A 1 100 ? -20.442 16.588 6.726 1.00 66.69 100 ASP A N 1
ATOM 736 C CA . ASP A 1 100 ? -19.235 16.157 7.460 1.00 66.69 100 ASP A CA 1
ATOM 737 C C . ASP A 1 100 ? -19.438 14.854 8.278 1.00 66.69 100 ASP A C 1
ATOM 739 O O . ASP A 1 100 ? -18.785 14.632 9.301 1.00 66.69 100 ASP A O 1
ATOM 743 N N . ASP A 1 101 ? -20.380 13.997 7.875 1.00 72.31 101 ASP A N 1
ATOM 744 C CA . ASP A 1 101 ? -20.704 12.772 8.597 1.00 72.31 101 ASP A CA 1
ATOM 745 C C . ASP A 1 101 ? -19.555 11.761 8.462 1.00 72.31 101 ASP A C 1
ATOM 747 O O . ASP A 1 101 ? -19.035 11.554 7.358 1.00 72.31 101 ASP A O 1
ATOM 751 N N . PRO A 1 102 ? -19.154 11.081 9.550 1.00 75.81 102 PRO A N 1
ATOM 752 C CA . PRO A 1 102 ? -18.070 10.117 9.472 1.00 75.81 102 PRO A CA 1
ATOM 753 C C . PRO A 1 102 ? -18.448 8.936 8.577 1.00 75.81 102 PRO A C 1
ATOM 755 O O . PRO A 1 102 ? -19.607 8.503 8.564 1.00 75.81 102 PRO A O 1
ATOM 758 N N . PRO A 1 103 ? -17.472 8.355 7.867 1.00 82.81 103 PRO A N 1
ATOM 759 C CA . PRO A 1 103 ? -17.757 7.271 6.956 1.00 82.81 103 PRO A CA 1
ATOM 760 C C . PRO A 1 103 ? -18.294 6.037 7.706 1.00 82.81 103 PRO A C 1
ATOM 762 O O . PRO A 1 103 ? -17.757 5.654 8.753 1.00 82.81 103 PRO A O 1
ATOM 765 N N . PRO A 1 104 ? -19.332 5.374 7.171 1.00 89.94 104 PRO A N 1
ATOM 766 C CA . PRO A 1 104 ? -19.818 4.105 7.697 1.00 89.94 104 PRO A CA 1
ATOM 767 C C . PRO A 1 104 ? -18.795 2.981 7.431 1.00 89.94 104 PRO A C 1
ATOM 769 O O . PRO A 1 104 ? -17.907 3.122 6.580 1.00 89.94 104 PRO A O 1
ATOM 772 N N . PRO A 1 105 ? -18.932 1.820 8.095 1.00 93.81 105 PRO A N 1
ATOM 773 C CA . PRO A 1 105 ? -18.117 0.647 7.793 1.00 93.81 105 PRO A CA 1
ATOM 774 C C . PRO A 1 105 ? -18.287 0.157 6.340 1.00 93.81 105 PRO A C 1
ATOM 776 O O . PRO A 1 105 ? -19.314 0.415 5.704 1.00 93.81 105 PRO A O 1
ATOM 779 N N . PRO A 1 106 ? -17.313 -0.605 5.805 1.00 96.69 106 PRO A N 1
ATOM 780 C CA . PRO A 1 106 ? -16.101 -1.093 6.478 1.00 96.69 106 PRO A CA 1
ATOM 781 C C . PRO A 1 106 ? -14.960 -0.053 6.509 1.00 96.69 106 PRO A C 1
ATOM 783 O O . PRO A 1 106 ? -15.036 0.930 5.768 1.00 96.69 106 PRO A O 1
ATOM 786 N N . PRO A 1 107 ? -13.905 -0.267 7.326 1.00 97.25 107 PRO A N 1
ATOM 787 C CA . PRO A 1 107 ? -12.746 0.624 7.368 1.00 97.25 107 PRO A CA 1
ATOM 788 C C . PRO A 1 107 ? -11.847 0.453 6.138 1.00 97.25 107 PRO A C 1
ATOM 790 O O . PRO A 1 107 ? -11.566 -0.669 5.725 1.00 97.25 107 PRO A O 1
ATOM 793 N N . TYR A 1 108 ? -11.323 1.548 5.602 1.00 97.69 108 TYR A N 1
ATOM 794 C CA . TYR A 1 108 ? -10.312 1.582 4.543 1.00 97.69 108 TYR A CA 1
ATOM 795 C C . TYR A 1 108 ? -9.073 2.344 4.996 1.00 97.69 108 TYR A C 1
ATOM 797 O O . TYR A 1 108 ? -9.112 3.098 5.969 1.00 97.69 108 TYR A O 1
ATOM 805 N N . LEU A 1 109 ? -7.978 2.223 4.242 1.00 97.19 109 LEU A N 1
ATOM 806 C CA . LEU A 1 109 ? -6.771 3.014 4.475 1.00 97.19 109 LEU A CA 1
ATOM 807 C C . LEU A 1 109 ? -7.068 4.523 4.496 1.00 97.19 109 LEU A C 1
ATOM 809 O O . LEU A 1 109 ? -6.456 5.254 5.276 1.00 97.19 109 LEU A O 1
ATOM 813 N N . ASN A 1 110 ? -8.046 4.975 3.702 1.00 95.19 110 ASN A N 1
ATOM 814 C CA . ASN A 1 110 ? -8.489 6.365 3.685 1.00 95.19 110 ASN A CA 1
ATOM 815 C C . ASN A 1 110 ? -8.929 6.849 5.075 1.00 95.19 110 ASN A C 1
ATOM 817 O O . ASN A 1 110 ? -8.560 7.948 5.484 1.00 95.19 110 ASN A O 1
ATOM 821 N N . ASP A 1 111 ? -9.649 6.008 5.823 1.00 95.06 111 ASP A N 1
ATOM 822 C CA . ASP A 1 111 ? -10.162 6.341 7.154 1.00 95.06 111 ASP A CA 1
ATOM 823 C C . ASP A 1 111 ? -9.017 6.486 8.165 1.00 95.06 111 ASP A C 1
ATOM 825 O O . ASP A 1 111 ? -9.022 7.392 8.997 1.00 95.06 111 ASP A O 1
ATOM 829 N N . LEU A 1 112 ? -7.983 5.643 8.056 1.00 94.75 112 LEU A N 1
ATOM 830 C CA . LEU A 1 112 ? -6.783 5.743 8.890 1.00 94.75 112 LEU A CA 1
ATOM 831 C C . LEU A 1 112 ? -6.011 7.027 8.582 1.00 94.75 112 LEU A C 1
ATOM 833 O O . LEU A 1 112 ? -5.494 7.665 9.498 1.00 94.75 112 LEU A O 1
ATOM 837 N N . PHE A 1 113 ? -5.925 7.425 7.314 1.00 92.75 113 PHE A N 1
ATOM 838 C CA . PHE A 1 113 ? -5.267 8.670 6.924 1.00 92.75 113 PHE A CA 1
ATOM 839 C C . PHE A 1 113 ? -6.050 9.888 7.439 1.00 92.75 113 PHE A C 1
ATOM 841 O O . PHE A 1 113 ? -5.463 10.807 8.024 1.00 92.75 113 PHE A O 1
ATOM 848 N N . ALA A 1 114 ? -7.373 9.871 7.283 1.00 91.38 114 ALA A N 1
ATOM 849 C CA . ALA A 1 114 ? -8.272 10.929 7.732 1.00 91.38 114 ALA A CA 1
ATOM 850 C C . ALA A 1 114 ? -8.416 11.008 9.260 1.00 91.38 114 ALA A C 1
ATOM 852 O O . ALA A 1 114 ? -8.811 12.052 9.775 1.00 91.38 114 ALA A O 1
ATOM 853 N N . PHE A 1 115 ? -8.070 9.943 9.991 1.00 91.62 115 PHE A N 1
ATOM 854 C CA . PHE A 1 115 ? -8.209 9.890 11.442 1.00 91.62 115 PHE A CA 1
ATOM 855 C C . PHE A 1 115 ? -7.495 11.058 12.132 1.00 91.62 115 PHE A C 1
ATOM 857 O O . PHE A 1 115 ? -6.317 11.348 11.888 1.00 91.62 115 PHE A O 1
ATOM 864 N N . ARG A 1 116 ? -8.230 11.723 13.020 1.00 87.56 116 ARG A N 1
ATOM 865 C CA . ARG A 1 116 ? -7.726 12.725 13.955 1.00 87.56 116 ARG A CA 1
ATOM 866 C C . ARG A 1 116 ? -8.206 12.308 15.346 1.00 87.56 116 ARG A C 1
ATOM 868 O O . ARG A 1 116 ? -9.417 12.160 15.519 1.00 87.56 116 ARG A O 1
ATOM 875 N N . PRO A 1 117 ? -7.305 12.064 16.313 1.00 82.12 117 PRO A N 1
ATOM 876 C CA . PRO A 1 117 ? -7.734 11.791 17.677 1.00 82.12 117 PRO A CA 1
ATOM 877 C C . PRO A 1 117 ? -8.501 13.000 18.222 1.00 82.12 117 PRO A C 1
ATOM 879 O O . PRO A 1 117 ? -8.215 14.141 17.848 1.00 82.12 117 PRO A O 1
ATOM 882 N N . ALA A 1 118 ? -9.484 12.752 19.089 1.00 80.62 118 ALA A N 1
ATOM 883 C CA . ALA A 1 118 ? -10.209 13.835 19.742 1.00 80.62 118 ALA A CA 1
ATOM 884 C C . ALA A 1 118 ? -9.249 14.685 20.588 1.00 80.62 118 ALA A C 1
ATOM 886 O O . ALA A 1 118 ? -8.238 14.187 21.090 1.00 80.62 118 ALA A O 1
ATOM 887 N N . GLU A 1 119 ? -9.565 15.968 20.763 1.00 79.50 119 GLU A N 1
ATOM 888 C CA . GLU A 1 119 ? -8.738 16.871 21.563 1.00 79.50 119 GLU A CA 1
ATOM 889 C C . GLU A 1 119 ? -8.513 16.296 22.973 1.00 79.50 119 GLU A C 1
ATOM 891 O O . GLU A 1 119 ? -9.447 15.877 23.657 1.00 79.50 119 GLU A O 1
ATOM 896 N N . GLY A 1 120 ? -7.246 16.209 23.387 1.00 75.38 120 GLY A N 1
ATOM 897 C CA . GLY A 1 120 ? -6.852 15.627 24.672 1.00 75.38 120 GLY A CA 1
ATOM 898 C C . GLY A 1 120 ? -6.770 14.094 24.714 1.00 75.38 120 GLY A C 1
ATOM 899 O O . GLY A 1 120 ? -6.261 13.559 25.700 1.00 75.38 120 GLY A O 1
ATOM 900 N N . GLN A 1 121 ? -7.187 13.370 23.669 1.00 75.25 121 GLN A N 1
ATOM 901 C CA . GLN A 1 121 ? -6.911 11.936 23.559 1.00 75.25 121 GLN A CA 1
ATOM 902 C C . GLN A 1 121 ? -5.502 11.702 23.011 1.00 75.25 121 GLN A C 1
ATOM 904 O O . GLN A 1 121 ? -5.160 12.112 21.903 1.00 75.25 121 GLN A O 1
ATOM 909 N N . GLN A 1 122 ? -4.680 11.002 23.790 1.00 69.25 122 GLN A N 1
ATOM 910 C CA . GLN A 1 122 ? -3.414 10.458 23.312 1.00 69.25 122 GLN A CA 1
ATOM 911 C C . GLN A 1 122 ? -3.676 9.106 22.650 1.00 69.25 122 GLN A C 1
ATOM 913 O O . GLN A 1 122 ? -4.163 8.182 23.299 1.00 69.25 122 GLN A O 1
ATOM 918 N N . GLY A 1 123 ? -3.345 8.978 21.369 1.00 77.06 123 GLY A N 1
ATOM 919 C CA . GLY A 1 123 ? -3.453 7.703 20.672 1.00 77.06 123 GLY A CA 1
ATOM 920 C C . GLY A 1 123 ? -3.613 7.852 19.169 1.00 77.06 123 GLY A C 1
ATOM 921 O O . GLY A 1 123 ? -3.976 8.909 18.659 1.00 77.06 123 GLY A O 1
ATOM 922 N N . ASP A 1 124 ? -3.326 6.760 18.474 1.00 88.69 124 ASP A N 1
ATOM 923 C CA . ASP A 1 124 ? -3.593 6.593 17.050 1.00 88.69 124 ASP A CA 1
ATOM 924 C C . ASP A 1 124 ? -4.737 5.575 16.864 1.00 88.69 124 ASP A C 1
ATOM 926 O O . ASP A 1 124 ? -5.215 4.984 17.836 1.00 88.69 124 ASP A O 1
ATOM 930 N N . CYS A 1 125 ? -5.184 5.354 15.631 1.00 93.38 125 CYS A N 1
ATOM 931 C CA . CYS A 1 125 ? -6.075 4.250 15.301 1.00 93.38 125 CYS A CA 1
ATOM 932 C C . CYS A 1 125 ? -5.447 2.897 15.682 1.00 93.38 125 CYS A C 1
ATOM 934 O O . CYS A 1 125 ? -4.248 2.688 15.495 1.00 93.38 125 CYS A O 1
ATOM 936 N N . ARG A 1 126 ? -6.277 1.963 16.151 1.00 94.88 126 ARG A N 1
ATOM 937 C CA . ARG A 1 126 ? -5.905 0.584 16.485 1.00 94.88 126 ARG A CA 1
ATOM 938 C C . ARG A 1 126 ? -5.860 -0.268 15.228 1.00 94.88 126 ARG A C 1
ATOM 940 O O . ARG A 1 126 ? -6.858 -0.855 14.813 1.00 94.88 126 ARG A O 1
ATOM 947 N N . VAL A 1 127 ? -4.703 -0.295 14.575 1.00 96.38 127 VAL A N 1
ATOM 948 C CA . VAL A 1 127 ? -4.549 -0.882 13.236 1.00 96.38 127 VAL A CA 1
ATOM 949 C C . VAL A 1 127 ? -4.748 -2.391 13.237 1.00 96.38 127 VAL A C 1
ATOM 951 O O . VAL A 1 127 ? -5.212 -2.930 12.237 1.00 96.38 127 VAL A O 1
ATOM 954 N N . ASP A 1 128 ? -4.481 -3.068 14.357 1.00 95.94 128 ASP A N 1
ATOM 955 C CA . ASP A 1 128 ? -4.736 -4.501 14.548 1.00 95.94 128 ASP A CA 1
ATOM 956 C C . ASP A 1 128 ? -6.215 -4.889 14.364 1.00 95.94 128 ASP A C 1
ATOM 958 O O . ASP A 1 128 ? -6.516 -6.009 13.942 1.00 95.94 128 ASP A O 1
ATOM 962 N N . GLY A 1 129 ? -7.138 -3.961 14.636 1.00 96.50 129 GLY A N 1
ATOM 963 C CA . GLY A 1 129 ? -8.580 -4.122 14.428 1.00 96.50 129 GLY A CA 1
ATOM 964 C C . GLY A 1 129 ? -9.087 -3.739 13.037 1.00 96.50 129 GLY A C 1
ATOM 965 O O . GLY A 1 129 ? -10.268 -3.928 12.758 1.00 96.50 129 GLY A O 1
ATOM 966 N N . LEU A 1 130 ? -8.225 -3.204 12.167 1.00 97.62 130 LEU A N 1
ATOM 967 C CA . LEU A 1 130 ? -8.622 -2.615 10.879 1.00 97.62 130 LEU A CA 1
ATOM 968 C C . LEU A 1 130 ? -8.106 -3.405 9.670 1.00 97.62 130 LEU A C 1
ATOM 970 O O . LEU A 1 130 ? -8.466 -3.104 8.534 1.00 97.62 130 LEU A O 1
ATOM 974 N N . LEU A 1 131 ? -7.294 -4.439 9.899 1.00 98.19 131 LEU A N 1
ATOM 975 C CA . LEU A 1 131 ? -6.720 -5.260 8.837 1.00 98.19 131 LEU A CA 1
ATOM 976 C C . LEU A 1 131 ? -7.748 -6.224 8.239 1.00 98.19 131 LEU A C 1
ATOM 978 O O . LEU A 1 131 ? -8.345 -7.032 8.945 1.00 98.19 131 LEU A O 1
ATOM 982 N N . TRP A 1 132 ? -7.877 -6.213 6.917 1.00 98.56 132 TRP A N 1
ATOM 983 C CA . TRP A 1 132 ? -8.693 -7.150 6.152 1.00 98.56 132 TRP A CA 1
ATOM 984 C C . TRP A 1 132 ? -7.927 -8.450 5.908 1.00 98.56 132 TRP A C 1
ATOM 986 O O . TRP A 1 132 ? -6.692 -8.503 5.963 1.00 98.56 132 TRP A O 1
ATOM 996 N N . ARG A 1 133 ? -8.663 -9.512 5.579 1.00 97.62 133 ARG A N 1
ATOM 997 C CA . ARG A 1 133 ? -8.090 -10.796 5.155 1.00 97.62 133 ARG A CA 1
ATOM 998 C C . ARG A 1 133 ? -8.766 -11.294 3.888 1.00 97.62 133 ARG A C 1
ATOM 1000 O O . ARG A 1 133 ? -9.908 -10.943 3.622 1.00 97.62 133 ARG A O 1
ATOM 1007 N N . HIS A 1 134 ? -8.088 -12.156 3.146 1.00 97.00 134 HIS A N 1
ATOM 1008 C CA . HIS A 1 134 ? -8.716 -12.887 2.050 1.00 97.00 134 HIS A CA 1
ATOM 1009 C C . HIS A 1 134 ? -9.708 -13.928 2.611 1.00 97.00 134 HIS A C 1
ATOM 1011 O O . HIS A 1 134 ? -9.440 -14.525 3.654 1.00 97.00 134 HIS A O 1
ATOM 1017 N N . ASP A 1 135 ? -10.832 -14.174 1.932 1.00 96.31 135 ASP A N 1
ATOM 1018 C CA . ASP A 1 135 ? -11.890 -15.105 2.373 1.00 96.31 135 ASP A CA 1
ATOM 1019 C C . ASP A 1 135 ? -11.367 -16.541 2.557 1.00 96.31 135 ASP A C 1
ATOM 1021 O O . ASP A 1 135 ? -11.633 -17.216 3.546 1.00 96.31 135 ASP A O 1
ATOM 1025 N N . ARG A 1 136 ? -10.479 -16.958 1.651 1.00 93.69 136 ARG A N 1
ATOM 1026 C CA . ARG A 1 136 ? -9.715 -18.219 1.730 1.00 93.69 136 ARG A CA 1
ATOM 1027 C C . ARG A 1 136 ? -8.683 -18.296 2.874 1.00 93.69 136 ARG A C 1
ATOM 1029 O O . ARG A 1 136 ? -8.012 -19.316 3.003 1.00 93.69 136 ARG A O 1
ATOM 1036 N N . GLY A 1 137 ? -8.524 -17.250 3.685 1.00 89.50 137 GLY A N 1
ATOM 1037 C CA . GLY A 1 137 ? -7.537 -17.183 4.765 1.00 89.50 137 GLY A CA 1
ATOM 1038 C C . GLY A 1 137 ? -6.121 -16.817 4.300 1.00 89.50 137 GLY A C 1
ATOM 1039 O O . GLY A 1 137 ? -5.938 -16.155 3.280 1.00 89.50 137 GLY A O 1
ATOM 1040 N N . GLY A 1 138 ? -5.117 -17.217 5.087 1.00 88.31 138 GLY A N 1
ATOM 1041 C CA . GLY A 1 138 ? -3.693 -16.967 4.826 1.00 88.31 138 GLY A CA 1
ATOM 1042 C C . GLY A 1 138 ? -3.023 -15.996 5.807 1.00 88.31 138 GLY A C 1
ATOM 1043 O O . GLY A 1 138 ? -3.675 -15.350 6.638 1.00 88.31 138 GLY A O 1
ATOM 1044 N N . ALA A 1 139 ? -1.695 -15.908 5.707 1.00 90.00 139 ALA A N 1
ATOM 1045 C CA . ALA A 1 139 ? -0.862 -15.047 6.549 1.00 90.00 139 ALA A CA 1
ATOM 1046 C C . ALA A 1 139 ? -0.874 -13.571 6.115 1.00 90.00 139 ALA A C 1
ATOM 1048 O O . ALA A 1 139 ? -0.532 -12.699 6.909 1.00 90.00 139 ALA A O 1
ATOM 1049 N N . VAL A 1 140 ? -1.303 -13.278 4.883 1.00 96.62 140 VAL A N 1
ATOM 1050 C CA . VAL A 1 140 ? -1.355 -11.908 4.362 1.00 96.62 140 VAL A CA 1
ATOM 1051 C C . VAL A 1 140 ? -2.554 -11.157 4.943 1.00 96.62 140 VAL A C 1
ATOM 1053 O O . VAL A 1 140 ? -3.672 -11.680 5.041 1.00 96.62 140 VAL A O 1
ATOM 1056 N N . ARG A 1 141 ? -2.317 -9.911 5.334 1.00 97.88 141 ARG A N 1
ATOM 1057 C CA . ARG A 1 141 ? -3.343 -8.936 5.701 1.00 97.88 141 ARG A CA 1
ATOM 1058 C C . ARG A 1 141 ? -3.344 -7.781 4.716 1.00 97.88 141 ARG A C 1
ATOM 1060 O O . ARG A 1 141 ? -2.339 -7.526 4.060 1.00 97.88 141 ARG A O 1
ATOM 1067 N N . TYR A 1 142 ? -4.473 -7.094 4.619 1.00 98.50 142 TYR A N 1
ATOM 1068 C CA . TYR A 1 142 ? -4.674 -6.027 3.646 1.00 98.50 142 TYR A CA 1
ATOM 1069 C C . TYR A 1 142 ? -5.260 -4.794 4.331 1.00 98.50 142 TYR A C 1
ATOM 1071 O O . TYR A 1 142 ? -6.141 -4.909 5.179 1.00 98.50 142 TYR A O 1
ATOM 1079 N N . LEU A 1 143 ? -4.801 -3.616 3.932 1.00 98.19 143 LEU A N 1
ATOM 1080 C CA . LEU A 1 143 ? -5.479 -2.346 4.165 1.00 98.19 143 LEU A CA 1
ATOM 1081 C C . LEU A 1 143 ? -5.802 -1.754 2.790 1.00 98.19 143 LEU A C 1
ATOM 1083 O O . LEU A 1 143 ? -4.944 -1.079 2.218 1.00 98.19 143 LEU A O 1
ATOM 1087 N N . PRO A 1 144 ? -6.983 -2.074 2.222 1.00 98.00 144 PRO A N 1
ATOM 1088 C CA . PRO A 1 144 ? -7.391 -1.564 0.920 1.00 98.00 144 PRO A CA 1
ATOM 1089 C C . PRO A 1 144 ? -7.644 -0.051 0.981 1.00 98.00 144 PRO A C 1
ATOM 1091 O O . PRO A 1 144 ? -8.134 0.456 1.997 1.00 98.00 144 PRO A O 1
ATOM 1094 N N . SER A 1 145 ? -7.385 0.660 -0.116 1.00 96.94 145 SER A N 1
ATOM 1095 C CA . SER A 1 145 ? -7.937 2.000 -0.322 1.00 96.94 145 SER A CA 1
ATOM 1096 C C . SER A 1 145 ? -9.434 1.897 -0.626 1.00 96.94 145 SER A C 1
ATOM 1098 O O . SER A 1 145 ? -9.940 0.825 -0.965 1.00 96.94 145 SER A O 1
ATOM 1100 N N . SER A 1 146 ? -10.176 2.990 -0.496 1.00 95.50 146 SER A N 1
ATOM 1101 C CA . SER A 1 146 ? -11.557 3.071 -0.967 1.00 95.50 146 SER A CA 1
ATOM 1102 C C . SER A 1 146 ? -11.604 3.676 -2.367 1.00 95.50 146 SER A C 1
ATOM 1104 O O . SER A 1 146 ? -11.072 4.756 -2.598 1.00 95.50 146 SER A O 1
ATOM 1106 N N . SER A 1 147 ? -12.300 3.000 -3.280 1.00 92.69 147 SER A N 1
ATOM 1107 C CA . SER A 1 147 ? -12.598 3.464 -4.643 1.00 92.69 147 SER A CA 1
ATOM 1108 C C . SER A 1 147 ? -13.933 4.221 -4.741 1.00 92.69 147 SER A C 1
ATOM 1110 O O . SER A 1 147 ? -14.462 4.450 -5.829 1.00 92.69 147 SER A O 1
ATOM 1112 N N . ILE A 1 148 ? -14.536 4.576 -3.604 1.00 91.94 148 ILE A N 1
ATOM 1113 C CA . ILE A 1 148 ? -15.802 5.311 -3.556 1.00 91.94 148 ILE A CA 1
ATOM 1114 C C . ILE A 1 148 ? -15.515 6.789 -3.834 1.00 91.94 148 ILE A C 1
ATOM 1116 O O . ILE A 1 148 ? -14.653 7.365 -3.181 1.00 91.94 148 ILE A O 1
ATOM 1120 N N . ASN A 1 149 ? -16.268 7.416 -4.748 1.00 89.44 149 ASN A N 1
ATOM 1121 C CA . ASN A 1 149 ? -16.025 8.789 -5.224 1.00 89.44 149 ASN A CA 1
ATOM 1122 C C . ASN A 1 149 ? -15.694 9.799 -4.115 1.00 89.44 149 ASN A C 1
ATOM 1124 O O . ASN A 1 149 ? -14.709 10.508 -4.230 1.00 89.44 149 ASN A O 1
ATOM 1128 N N . HIS A 1 150 ? -16.459 9.823 -3.021 1.00 87.44 150 HIS A N 1
ATOM 1129 C CA . HIS A 1 150 ? -16.191 10.734 -1.904 1.00 87.44 150 HIS A CA 1
ATOM 1130 C C . HIS A 1 150 ? -14.820 10.493 -1.244 1.00 87.44 150 HIS A C 1
ATOM 1132 O O . HIS A 1 150 ? -14.095 11.437 -0.939 1.00 87.44 150 HIS A O 1
ATOM 1138 N N . ASP A 1 151 ? -14.441 9.227 -1.050 1.00 91.12 151 ASP A N 1
ATOM 1139 C CA . ASP A 1 151 ? -13.144 8.872 -0.472 1.00 91.12 151 ASP A CA 1
ATOM 1140 C C . ASP A 1 151 ? -11.994 9.191 -1.451 1.00 91.12 151 ASP A C 1
ATOM 1142 O O . ASP A 1 151 ? -10.898 9.550 -1.013 1.00 91.12 151 ASP A O 1
ATOM 1146 N N . ILE A 1 152 ? -12.254 9.105 -2.764 1.00 91.19 152 ILE A N 1
ATOM 1147 C CA . ILE A 1 152 ? -11.337 9.543 -3.828 1.00 91.19 152 ILE A CA 1
ATOM 1148 C C . ILE A 1 152 ? -11.184 11.067 -3.807 1.00 91.19 152 ILE A C 1
ATOM 1150 O O . ILE A 1 152 ? -10.059 11.552 -3.855 1.00 91.19 152 ILE A O 1
ATOM 1154 N N . ASP A 1 153 ? -12.275 11.829 -3.703 1.00 88.38 153 ASP A N 1
ATOM 1155 C CA . ASP A 1 153 ? -12.242 13.296 -3.642 1.00 88.38 153 ASP A CA 1
ATOM 1156 C C . ASP A 1 153 ? -11.420 13.772 -2.439 1.00 88.38 153 ASP A C 1
ATOM 1158 O O . ASP A 1 153 ? -10.548 14.638 -2.567 1.00 88.38 153 ASP A O 1
ATOM 1162 N N . LEU A 1 154 ? -11.628 13.132 -1.283 1.00 85.81 154 LEU A N 1
ATOM 1163 C CA . LEU A 1 154 ? -10.797 13.341 -0.105 1.00 85.81 154 LEU A CA 1
ATOM 1164 C C . LEU A 1 154 ? -9.325 13.038 -0.420 1.00 85.81 154 LEU A C 1
ATOM 1166 O O . LEU A 1 154 ? -8.456 13.860 -0.123 1.00 85.81 154 LEU A O 1
ATOM 1170 N N . ALA A 1 155 ? -9.038 11.907 -1.067 1.00 88.69 155 ALA A N 1
ATOM 1171 C CA . ALA A 1 155 ? -7.678 11.503 -1.398 1.00 88.69 155 ALA A CA 1
ATOM 1172 C C . ALA A 1 155 ? -6.980 12.373 -2.455 1.00 88.69 155 ALA A C 1
ATOM 1174 O O . ALA A 1 155 ? -5.761 12.551 -2.406 1.00 88.69 155 ALA A O 1
ATOM 1175 N N . LEU A 1 156 ? -7.719 12.972 -3.389 1.00 87.12 156 LEU A N 1
ATOM 1176 C CA . LEU A 1 156 ? -7.167 13.891 -4.387 1.00 87.12 156 LEU A CA 1
ATOM 1177 C C . LEU A 1 156 ? -6.541 15.125 -3.727 1.00 87.12 156 LEU A C 1
ATOM 1179 O O . LEU A 1 156 ? -5.503 15.610 -4.190 1.00 87.12 156 LEU A O 1
ATOM 1183 N N . SER A 1 157 ? -7.092 15.578 -2.595 1.00 80.75 157 SER A N 1
ATOM 1184 C CA . SER A 1 157 ? -6.478 16.646 -1.794 1.00 80.75 157 SER A CA 1
ATOM 1185 C C . SER A 1 157 ? -5.086 16.264 -1.260 1.00 80.75 157 SER A C 1
ATOM 1187 O O . SER A 1 157 ? -4.248 17.137 -1.028 1.00 80.75 157 SER A O 1
ATOM 1189 N N . TRP A 1 158 ? -4.797 14.965 -1.123 1.00 77.56 158 TRP A N 1
ATOM 1190 C CA . TRP A 1 158 ? -3.513 14.446 -0.636 1.00 77.56 158 TRP A CA 1
ATOM 1191 C C . TRP A 1 158 ? -2.459 14.407 -1.739 1.00 77.56 158 TRP A C 1
ATOM 1193 O O . TRP A 1 158 ? -1.263 14.548 -1.479 1.00 77.56 158 TRP A O 1
ATOM 1203 N N . LEU A 1 159 ? -2.906 14.216 -2.981 1.00 74.81 159 LEU A N 1
ATOM 1204 C CA . LEU A 1 159 ? -2.045 14.133 -4.155 1.00 74.81 159 LEU A CA 1
ATOM 1205 C C . LEU A 1 159 ? -1.657 15.511 -4.698 1.00 74.81 159 LEU A C 1
ATOM 1207 O O . LEU A 1 159 ? -0.555 15.656 -5.232 1.00 74.81 159 LEU A O 1
ATOM 1211 N N . HIS A 1 160 ? -2.532 16.511 -4.550 1.00 73.25 160 HIS A N 1
ATOM 1212 C CA . HIS A 1 160 ? -2.388 17.805 -5.225 1.00 73.25 160 HIS A CA 1
ATOM 1213 C C . HIS A 1 160 ? -2.453 19.043 -4.312 1.00 73.25 160 HIS A C 1
ATOM 1215 O O . HIS A 1 160 ? -2.262 20.151 -4.807 1.00 73.25 160 HIS A O 1
ATOM 1221 N N . GLY A 1 161 ? -2.707 18.888 -3.008 1.00 67.69 161 GLY A N 1
ATOM 1222 C CA . GLY A 1 161 ? -2.893 20.011 -2.080 1.00 67.69 161 GLY A CA 1
ATOM 1223 C C . GLY A 1 161 ? -1.662 20.409 -1.255 1.00 67.69 161 GLY A C 1
ATOM 1224 O O . GLY A 1 161 ? -0.666 19.690 -1.173 1.00 67.69 161 GLY A O 1
ATOM 1225 N N . GLU A 1 162 ? -1.783 21.544 -0.555 1.00 66.81 162 GLU A N 1
ATOM 1226 C CA . GLU A 1 162 ? -0.799 22.069 0.415 1.00 66.81 162 GLU A CA 1
ATOM 1227 C C . GLU A 1 162 ? -0.564 21.126 1.610 1.00 66.81 162 GLU A C 1
ATOM 1229 O O . GLU A 1 162 ? 0.441 21.221 2.308 1.00 66.81 162 GLU A O 1
ATOM 1234 N N . LEU A 1 163 ? -1.466 20.164 1.818 1.00 71.69 163 LEU A N 1
ATOM 1235 C CA . LEU A 1 163 ? -1.404 19.184 2.902 1.00 71.69 163 LEU A CA 1
ATOM 1236 C C . LEU A 1 163 ? -0.473 18.000 2.616 1.00 71.69 163 LEU A C 1
ATOM 1238 O O . LEU A 1 163 ? -0.398 17.083 3.429 1.00 71.69 163 LEU A O 1
ATOM 1242 N N . PHE A 1 164 ? 0.230 17.984 1.483 1.00 74.00 164 PHE A N 1
ATOM 1243 C CA . PHE A 1 164 ? 1.115 16.886 1.087 1.00 74.00 164 PHE A CA 1
ATOM 1244 C C . PHE A 1 164 ? 2.055 16.412 2.216 1.00 74.00 164 PHE A C 1
ATOM 1246 O O . PHE A 1 164 ? 2.154 15.208 2.463 1.00 74.00 164 PHE A O 1
ATOM 1253 N N . GLU A 1 165 ? 2.701 17.330 2.939 1.00 81.81 165 GLU A N 1
ATOM 1254 C CA . GLU A 1 165 ? 3.611 16.973 4.037 1.00 81.81 165 GLU A CA 1
ATOM 1255 C C . GLU A 1 165 ? 2.887 16.262 5.187 1.00 81.81 165 GLU A C 1
ATOM 1257 O O . GLU A 1 165 ? 3.397 15.271 5.716 1.00 81.81 165 GLU A O 1
ATOM 1262 N N . ALA A 1 166 ? 1.661 16.689 5.504 1.00 86.88 166 ALA A N 1
ATOM 1263 C CA . ALA A 1 166 ? 0.844 16.086 6.553 1.00 86.88 166 ALA A CA 1
ATOM 1264 C C . ALA A 1 166 ? 0.496 14.620 6.245 1.00 86.88 166 ALA A C 1
ATOM 1266 O O . ALA A 1 166 ? 0.408 13.798 7.156 1.00 86.88 166 ALA A O 1
ATOM 1267 N N . TRP A 1 167 ? 0.346 14.248 4.971 1.00 88.75 167 TRP A N 1
ATOM 1268 C CA . TRP A 1 167 ? 0.028 12.868 4.583 1.00 88.75 167 TRP A CA 1
ATOM 1269 C C . TRP A 1 167 ? 1.243 11.949 4.605 1.00 88.75 167 TRP A C 1
ATOM 1271 O O . TRP A 1 167 ? 1.135 10.790 5.000 1.00 88.75 167 TRP A O 1
ATOM 1281 N N . VAL A 1 168 ? 2.419 12.462 4.244 1.00 91.94 168 VAL A N 1
ATOM 1282 C CA . VAL A 1 168 ? 3.680 11.718 4.397 1.00 91.94 168 VAL A CA 1
ATOM 1283 C C . VAL A 1 168 ? 3.989 11.515 5.880 1.00 91.94 168 VAL A C 1
ATOM 1285 O O . VAL A 1 168 ? 4.370 10.419 6.291 1.00 91.94 168 VAL A O 1
ATOM 1288 N N . GLN A 1 169 ? 3.753 12.543 6.696 1.00 92.62 169 GLN A N 1
ATOM 1289 C CA . GLN A 1 169 ? 3.817 12.463 8.152 1.00 92.62 169 GLN A CA 1
ATOM 1290 C C . GLN A 1 169 ? 2.832 11.419 8.686 1.00 92.62 169 GLN A C 1
ATOM 1292 O O . GLN A 1 169 ? 3.219 10.553 9.471 1.00 92.62 169 GLN A O 1
ATOM 1297 N N . ARG A 1 170 ? 1.578 11.433 8.219 1.00 93.19 170 ARG A N 1
ATOM 1298 C CA . ARG A 1 170 ? 0.569 10.439 8.604 1.00 93.19 170 ARG A CA 1
ATOM 1299 C C . ARG A 1 170 ? 0.981 9.021 8.222 1.00 93.19 170 ARG A C 1
ATOM 1301 O O . ARG A 1 170 ? 0.804 8.109 9.024 1.00 93.19 170 ARG A O 1
ATOM 1308 N N . PHE A 1 171 ? 1.579 8.839 7.047 1.00 95.06 171 PHE A N 1
ATOM 1309 C CA . PHE A 1 171 ? 2.100 7.545 6.621 1.00 95.06 171 PHE A CA 1
ATOM 1310 C C . PHE A 1 171 ? 3.233 7.053 7.534 1.00 95.06 171 PHE A C 1
ATOM 1312 O O . PHE A 1 171 ? 3.248 5.884 7.912 1.00 95.06 171 PHE A O 1
ATOM 1319 N N . ALA A 1 172 ? 4.132 7.938 7.972 1.00 95.00 172 ALA A N 1
ATOM 1320 C CA . ALA A 1 172 ? 5.161 7.587 8.949 1.00 95.00 172 ALA A CA 1
ATOM 1321 C C . ALA A 1 172 ? 4.559 7.163 10.303 1.00 95.00 172 ALA A C 1
ATOM 1323 O O . ALA A 1 172 ? 4.985 6.157 10.872 1.00 95.00 172 ALA A O 1
ATOM 1324 N N . TRP A 1 173 ? 3.541 7.880 10.798 1.00 94.38 173 TRP A N 1
ATOM 1325 C CA . TRP A 1 173 ? 2.802 7.489 12.007 1.00 94.38 173 TRP A CA 1
ATOM 1326 C C . TRP A 1 173 ? 2.121 6.132 11.854 1.00 94.38 173 TRP A C 1
ATOM 1328 O O . TRP A 1 173 ? 2.232 5.295 12.746 1.00 94.38 173 TRP A O 1
ATOM 1338 N N . LEU A 1 174 ? 1.510 5.864 10.698 1.00 95.56 174 LEU A N 1
ATOM 1339 C CA . LEU A 1 174 ? 0.940 4.554 10.404 1.00 95.56 174 LEU A CA 1
ATOM 1340 C C . LEU A 1 174 ? 2.004 3.450 10.469 1.00 95.56 174 LEU A C 1
ATOM 1342 O O . LEU A 1 174 ? 1.767 2.429 11.108 1.00 95.56 174 LEU A O 1
ATOM 1346 N N . LEU A 1 175 ? 3.185 3.645 9.870 1.00 96.00 175 LEU A N 1
ATOM 1347 C CA . LEU A 1 175 ? 4.278 2.668 9.960 1.00 96.00 175 LEU A CA 1
ATOM 1348 C C . LEU A 1 175 ? 4.715 2.436 11.413 1.00 96.00 175 LEU A C 1
ATOM 1350 O O . LEU A 1 175 ? 4.914 1.289 11.809 1.00 96.00 175 LEU A O 1
ATOM 1354 N N . GLN A 1 176 ? 4.807 3.489 12.231 1.00 94.62 176 GLN A N 1
ATOM 1355 C CA . GLN A 1 176 ? 5.105 3.343 13.658 1.00 94.62 176 GLN A CA 1
ATOM 1356 C C . GLN A 1 176 ? 4.033 2.522 14.381 1.00 94.62 176 GLN A C 1
ATOM 1358 O O . GLN A 1 176 ? 4.358 1.592 15.118 1.00 94.62 176 GLN A O 1
ATOM 1363 N N . THR A 1 177 ? 2.762 2.850 14.156 1.00 94.88 177 THR A N 1
ATOM 1364 C CA . THR A 1 177 ? 1.616 2.187 14.781 1.00 94.88 177 THR A CA 1
ATOM 1365 C C . THR A 1 177 ? 1.543 0.713 14.373 1.00 94.88 177 THR A C 1
ATOM 1367 O O . THR A 1 177 ? 1.428 -0.151 15.240 1.00 94.88 177 THR A O 1
ATOM 1370 N N . LEU A 1 178 ? 1.747 0.397 13.089 1.00 95.94 178 LEU A N 1
ATOM 1371 C CA . LEU A 1 178 ? 1.880 -0.978 12.594 1.00 95.94 178 LEU A CA 1
ATOM 1372 C C . LEU A 1 178 ? 3.004 -1.723 13.311 1.00 95.94 178 LEU A C 1
ATOM 1374 O O . LEU A 1 178 ? 2.821 -2.856 13.759 1.00 95.94 178 LEU A O 1
ATOM 1378 N N . VAL A 1 179 ? 4.167 -1.085 13.459 1.00 95.44 179 VAL A N 1
ATOM 1379 C CA . VAL A 1 179 ? 5.299 -1.722 14.123 1.00 95.44 179 VAL A CA 1
ATOM 1380 C C . VAL A 1 179 ? 5.047 -1.920 15.624 1.00 95.44 179 VAL A C 1
ATOM 1382 O O . VAL A 1 179 ? 5.482 -2.916 16.202 1.00 95.44 179 VAL A O 1
ATOM 1385 N N . ARG A 1 180 ? 4.339 -1.007 16.277 1.00 94.50 180 ARG A N 1
ATOM 1386 C CA . ARG A 1 180 ? 4.016 -1.128 17.698 1.00 94.50 180 ARG A CA 1
ATOM 1387 C C . ARG A 1 180 ? 2.978 -2.219 17.960 1.00 94.50 180 ARG A C 1
ATOM 1389 O O . ARG A 1 180 ? 3.133 -2.989 18.901 1.00 94.50 180 ARG A O 1
ATOM 1396 N N . GLU A 1 181 ? 1.931 -2.281 17.143 1.00 95.12 181 GLU A N 1
ATOM 1397 C CA . GLU A 1 181 ? 0.742 -3.099 17.421 1.00 95.12 181 GLU A CA 1
ATOM 1398 C C . GLU A 1 181 ? 0.818 -4.510 16.833 1.00 95.12 181 GLU A C 1
ATOM 1400 O O . GLU A 1 181 ? 0.146 -5.417 17.319 1.00 95.12 181 GLU A O 1
ATOM 1405 N N . LEU A 1 182 ? 1.666 -4.733 15.825 1.00 95.69 182 LEU A N 1
ATOM 1406 C CA . LEU A 1 182 ? 1.782 -6.018 15.135 1.00 95.69 182 LEU A CA 1
ATOM 1407 C C . LEU A 1 182 ? 3.165 -6.641 15.373 1.00 95.69 182 LEU A C 1
ATOM 1409 O O . LEU A 1 182 ? 4.014 -6.577 14.481 1.00 95.69 182 LEU A O 1
ATOM 1413 N N . PRO A 1 183 ? 3.434 -7.279 16.529 1.00 94.44 183 PRO A N 1
ATOM 1414 C CA . PRO A 1 183 ? 4.765 -7.799 16.873 1.00 94.44 183 PRO A CA 1
ATOM 1415 C C . PRO A 1 183 ? 5.282 -8.880 15.908 1.00 94.44 183 PRO A C 1
ATOM 1417 O O . PRO A 1 183 ? 6.490 -9.073 15.794 1.00 94.44 183 PRO A O 1
ATOM 1420 N N . MET A 1 184 ? 4.379 -9.542 15.177 1.00 95.06 184 MET A N 1
ATOM 1421 C CA . MET A 1 184 ? 4.713 -10.540 14.155 1.00 95.06 184 MET A CA 1
ATOM 1422 C C . MET A 1 184 ? 4.974 -9.939 12.767 1.00 95.06 184 MET A C 1
ATOM 1424 O O . MET A 1 184 ? 5.313 -10.686 11.857 1.00 95.06 184 MET A O 1
ATOM 1428 N N . LEU A 1 185 ? 4.794 -8.627 12.570 1.00 96.50 185 LEU A N 1
ATOM 1429 C CA . LEU A 1 185 ? 5.004 -7.964 11.276 1.00 96.50 185 LEU A CA 1
ATOM 1430 C C . LEU A 1 185 ? 6.462 -8.080 10.829 1.00 96.50 185 LEU A C 1
ATOM 1432 O O . LEU A 1 185 ? 7.345 -7.573 11.517 1.00 96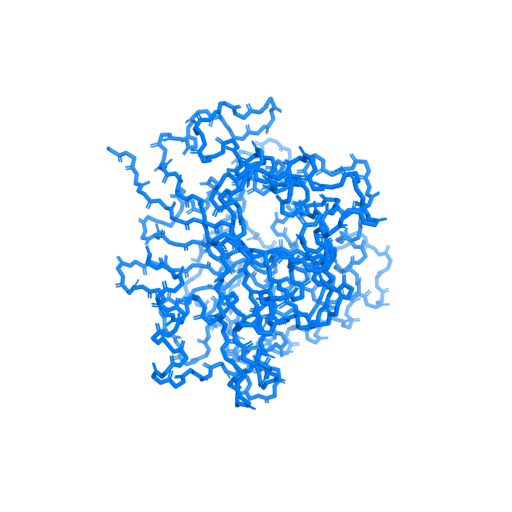.50 185 LEU A O 1
ATOM 1436 N N . THR A 1 186 ? 6.691 -8.709 9.681 1.00 96.94 186 THR A N 1
ATOM 1437 C CA . THR A 1 186 ? 8.018 -8.826 9.055 1.00 96.94 186 THR A CA 1
ATOM 1438 C C . THR A 1 186 ? 8.101 -8.031 7.764 1.00 96.94 186 THR A C 1
ATOM 1440 O O . THR A 1 186 ? 9.156 -7.484 7.448 1.00 96.94 186 THR A O 1
ATOM 1443 N N . ASP A 1 187 ? 6.983 -7.918 7.046 1.00 97.94 187 ASP A N 1
ATOM 1444 C CA . ASP A 1 187 ? 6.945 -7.348 5.708 1.00 97.94 187 ASP A CA 1
ATOM 1445 C C . ASP A 1 187 ? 5.733 -6.435 5.530 1.00 97.94 187 ASP A C 1
ATOM 1447 O O . ASP A 1 187 ? 4.601 -6.778 5.884 1.00 97.94 187 ASP A O 1
ATOM 1451 N N . VAL A 1 188 ? 5.973 -5.276 4.925 1.00 98.12 188 VAL A N 1
ATOM 1452 C CA . VAL A 1 188 ? 4.934 -4.360 4.465 1.00 98.12 188 VAL A CA 1
ATOM 1453 C C . VAL A 1 188 ? 5.135 -4.140 2.976 1.00 98.12 188 VAL A C 1
ATOM 1455 O O . VAL A 1 188 ? 6.148 -3.596 2.542 1.00 98.12 188 VAL A O 1
ATOM 1458 N N . VAL A 1 189 ? 4.160 -4.555 2.184 1.00 98.38 189 VAL A N 1
ATOM 1459 C CA . VAL A 1 189 ? 4.085 -4.246 0.764 1.00 98.38 189 VAL A CA 1
ATOM 1460 C C . VAL A 1 189 ? 3.253 -2.983 0.596 1.00 98.38 189 VAL A C 1
ATOM 1462 O O . VAL A 1 189 ? 2.136 -2.915 1.094 1.00 98.38 189 VAL A O 1
ATOM 1465 N N . VAL A 1 190 ? 3.786 -1.978 -0.092 1.00 98.19 190 VAL A N 1
ATOM 1466 C CA . VAL A 1 190 ? 3.125 -0.684 -0.286 1.00 98.19 190 VAL A CA 1
ATOM 1467 C C . VAL A 1 190 ? 2.881 -0.470 -1.771 1.00 98.19 190 VAL A C 1
ATOM 1469 O O . VAL A 1 190 ? 3.830 -0.329 -2.542 1.00 98.19 190 VAL A O 1
ATOM 1472 N N . ASP A 1 191 ? 1.613 -0.434 -2.161 1.00 97.00 191 ASP A N 1
ATOM 1473 C CA . ASP A 1 191 ? 1.173 -0.094 -3.509 1.00 97.00 191 ASP A CA 1
ATOM 1474 C C . ASP A 1 191 ? 0.906 1.414 -3.584 1.00 97.00 191 ASP A C 1
ATOM 1476 O O . ASP A 1 191 ? -0.129 1.890 -3.128 1.00 97.00 191 ASP A O 1
ATOM 1480 N N . LEU A 1 192 ? 1.876 2.189 -4.074 1.00 95.50 192 LEU A N 1
ATOM 1481 C CA . LEU A 1 192 ? 1.784 3.655 -4.119 1.00 95.50 192 LEU A CA 1
ATOM 1482 C C . LEU A 1 192 ? 0.968 4.122 -5.332 1.00 95.50 192 LEU A C 1
ATOM 1484 O O . LEU A 1 192 ? 0.903 3.395 -6.319 1.00 95.50 192 LEU A O 1
ATOM 1488 N N . PRO A 1 193 ? 0.372 5.326 -5.314 1.00 92.25 193 PRO A N 1
ATOM 1489 C CA . PRO A 1 193 ? -0.415 5.816 -6.444 1.00 92.25 193 PRO A CA 1
ATOM 1490 C C . PRO A 1 193 ? 0.454 5.982 -7.704 1.00 92.25 193 PRO A C 1
ATOM 1492 O O . PRO A 1 193 ? 1.675 6.151 -7.593 1.00 92.25 193 PRO A O 1
ATOM 1495 N N . PRO A 1 194 ? -0.139 5.926 -8.911 1.00 90.25 194 PRO A N 1
ATOM 1496 C CA . PRO A 1 194 ? 0.595 6.148 -10.144 1.00 90.25 194 PRO A CA 1
ATOM 1497 C C . PRO A 1 194 ? 1.087 7.591 -10.232 1.00 90.25 194 PRO A C 1
ATOM 1499 O O . PRO A 1 194 ? 0.469 8.531 -9.732 1.00 90.25 194 PRO A O 1
ATOM 1502 N N . GLY A 1 195 ? 2.190 7.761 -10.948 1.00 87.56 195 GLY A N 1
ATOM 1503 C CA . GLY A 1 195 ? 2.894 9.027 -11.003 1.00 87.56 195 GLY A CA 1
ATOM 1504 C C . GLY A 1 195 ? 3.910 9.152 -9.872 1.00 87.56 195 GLY A C 1
ATOM 1505 O O . GLY A 1 195 ? 3.878 8.466 -8.856 1.00 87.56 195 GLY A O 1
ATOM 1506 N N . LEU A 1 196 ? 4.876 10.043 -10.075 1.00 86.38 196 LEU A N 1
ATOM 1507 C CA . LEU A 1 196 ? 5.993 10.263 -9.149 1.00 86.38 196 LEU A CA 1
ATOM 1508 C C . LEU A 1 196 ? 5.971 11.686 -8.590 1.00 86.38 196 LEU A C 1
ATOM 1510 O O . LEU A 1 196 ? 7.001 12.338 -8.408 1.00 86.38 196 LEU A O 1
ATOM 1514 N N . PHE A 1 197 ? 4.759 12.173 -8.353 1.00 87.00 197 PHE A N 1
ATOM 1515 C CA . PHE A 1 197 ? 4.444 13.472 -7.774 1.00 87.00 197 PHE A CA 1
ATOM 1516 C C . PHE A 1 197 ? 3.575 13.283 -6.525 1.00 87.00 197 PHE A C 1
ATOM 1518 O O . PHE A 1 197 ? 3.222 12.153 -6.179 1.00 87.00 197 PHE A O 1
ATOM 1525 N N . GLY A 1 198 ? 3.276 14.383 -5.826 1.00 87.06 198 GLY A N 1
ATOM 1526 C CA . GLY A 1 198 ? 2.440 14.354 -4.624 1.00 87.06 198 GLY A CA 1
ATOM 1527 C C . GLY A 1 198 ? 2.916 13.295 -3.633 1.00 87.06 198 GLY A C 1
ATOM 1528 O O . GLY A 1 198 ? 4.125 13.120 -3.444 1.00 87.06 198 GLY A O 1
ATOM 1529 N N . PHE A 1 199 ? 1.971 12.540 -3.069 1.00 87.44 199 PHE A N 1
ATOM 1530 C CA . PHE A 1 199 ? 2.219 11.498 -2.070 1.00 87.44 199 PHE A CA 1
ATOM 1531 C C . PHE A 1 199 ? 3.358 10.528 -2.436 1.00 87.44 199 PHE A C 1
ATOM 1533 O O . PHE A 1 199 ? 4.232 10.292 -1.603 1.00 87.44 199 PHE A O 1
ATOM 1540 N N . ALA A 1 200 ? 3.433 10.039 -3.681 1.00 90.19 200 ALA A N 1
ATOM 1541 C CA . ALA A 1 200 ? 4.492 9.116 -4.106 1.00 90.19 200 ALA A CA 1
ATOM 1542 C C . ALA A 1 200 ? 5.896 9.739 -3.984 1.00 90.19 200 ALA A C 1
ATOM 1544 O O . ALA A 1 200 ? 6.829 9.097 -3.499 1.00 90.19 200 ALA A O 1
ATOM 1545 N N . ARG A 1 201 ? 6.054 11.024 -4.337 1.00 91.25 201 ARG A N 1
ATOM 1546 C CA . ARG A 1 201 ? 7.321 11.760 -4.151 1.00 91.25 201 ARG A CA 1
ATOM 1547 C C . ARG A 1 201 ? 7.678 11.917 -2.672 1.00 91.25 201 ARG A C 1
ATOM 1549 O O . ARG A 1 201 ? 8.855 11.895 -2.313 1.00 91.25 201 ARG A O 1
ATOM 1556 N N . GLY A 1 202 ? 6.676 12.098 -1.822 1.00 92.00 202 GLY A N 1
ATOM 1557 C CA . GLY A 1 202 ? 6.852 12.190 -0.374 1.00 92.00 202 GLY A CA 1
ATOM 1558 C C . GLY A 1 202 ? 7.278 10.884 0.253 1.00 92.00 202 GLY A C 1
ATOM 1559 O O . GLY A 1 202 ? 8.241 10.861 1.020 1.00 92.00 202 GLY A O 1
ATOM 1560 N N . ALA A 1 203 ? 6.639 9.795 -0.170 1.00 93.56 203 ALA A N 1
ATOM 1561 C CA . ALA A 1 203 ? 7.027 8.447 0.196 1.00 93.56 203 ALA A CA 1
ATOM 1562 C C . ALA A 1 203 ? 8.498 8.182 -0.154 1.00 93.56 203 ALA A C 1
ATOM 1564 O O . ALA A 1 203 ? 9.211 7.652 0.685 1.00 93.56 203 ALA A O 1
ATOM 1565 N N . VAL A 1 204 ? 9.010 8.631 -1.310 1.00 94.81 204 VAL A N 1
ATOM 1566 C CA . VAL A 1 204 ? 10.450 8.505 -1.636 1.00 94.81 204 VAL A CA 1
ATOM 1567 C C . VAL A 1 204 ? 11.346 9.156 -0.580 1.00 94.81 204 VAL A C 1
ATOM 1569 O O . VAL A 1 204 ? 12.339 8.557 -0.176 1.00 94.81 204 VAL A O 1
ATOM 1572 N N . SER A 1 205 ? 11.022 10.372 -0.130 1.00 93.94 205 SER A N 1
ATOM 1573 C CA . SER A 1 205 ? 11.819 11.059 0.896 1.00 93.94 205 SER A CA 1
ATOM 1574 C C . SER A 1 205 ? 11.733 10.352 2.252 1.00 93.94 205 SER A C 1
ATOM 1576 O O . SER A 1 205 ? 12.762 10.164 2.893 1.00 93.94 205 SER A O 1
ATOM 1578 N N . LEU A 1 206 ? 10.538 9.911 2.660 1.00 95.56 206 LEU A N 1
ATOM 1579 C CA . LEU A 1 206 ? 10.357 9.139 3.892 1.00 95.56 206 LEU A CA 1
ATOM 1580 C C . LEU A 1 206 ? 11.144 7.824 3.844 1.00 95.56 206 LEU A C 1
ATOM 1582 O O . LEU A 1 206 ? 11.902 7.522 4.756 1.00 95.56 206 LEU A O 1
ATOM 1586 N N . LEU A 1 207 ? 11.006 7.061 2.762 1.00 96.31 207 LEU A N 1
ATOM 1587 C CA . LEU A 1 207 ? 11.685 5.782 2.575 1.00 96.31 207 LEU A CA 1
ATOM 1588 C C . LEU A 1 207 ? 13.208 5.941 2.529 1.00 96.31 207 LEU A C 1
ATOM 1590 O O . LEU A 1 207 ? 13.916 5.098 3.065 1.00 96.31 207 LEU A O 1
ATOM 1594 N N . SER A 1 208 ? 13.712 7.028 1.941 1.00 95.75 208 SER A N 1
ATOM 1595 C CA . SER A 1 208 ? 15.136 7.377 1.976 1.00 95.75 208 SER A CA 1
ATOM 1596 C C . SER A 1 208 ? 15.621 7.582 3.409 1.00 95.75 208 SER A C 1
ATOM 1598 O O . SER A 1 208 ? 16.629 6.996 3.792 1.00 95.75 208 SER A O 1
ATOM 1600 N N . ALA A 1 209 ? 14.890 8.362 4.212 1.00 95.00 209 ALA A N 1
ATOM 1601 C CA . ALA A 1 209 ? 15.250 8.597 5.607 1.00 95.00 209 ALA A CA 1
ATOM 1602 C C . ALA A 1 209 ? 15.204 7.300 6.431 1.00 95.00 209 ALA A C 1
ATOM 1604 O O . ALA A 1 209 ? 16.136 7.017 7.180 1.00 95.00 209 ALA A O 1
ATOM 1605 N N . LEU A 1 210 ? 14.176 6.466 6.229 1.00 95.19 210 LEU A N 1
ATOM 1606 C CA . LEU A 1 210 ? 14.057 5.165 6.894 1.00 95.19 210 LEU A CA 1
ATOM 1607 C C . LEU A 1 210 ? 15.196 4.209 6.511 1.00 95.19 210 LEU A C 1
ATOM 1609 O O . LEU A 1 210 ? 15.743 3.544 7.386 1.00 95.19 210 LEU A O 1
ATOM 1613 N N . ALA A 1 211 ? 15.574 4.156 5.229 1.00 93.75 211 ALA A N 1
ATOM 1614 C CA . ALA A 1 211 ? 16.656 3.302 4.737 1.00 93.75 211 ALA A CA 1
ATOM 1615 C C . ALA A 1 211 ? 18.030 3.709 5.294 1.00 93.75 211 ALA A C 1
ATOM 1617 O O . ALA A 1 211 ? 18.857 2.844 5.577 1.00 93.75 211 ALA A O 1
ATOM 1618 N N . SER A 1 212 ? 18.260 5.013 5.465 1.00 93.31 212 SER A N 1
ATOM 1619 C CA . SER A 1 212 ? 19.495 5.566 6.033 1.00 93.31 212 SER A CA 1
ATOM 1620 C C . SER A 1 212 ? 19.472 5.682 7.563 1.00 93.31 212 SER A C 1
ATOM 1622 O O . SER A 1 212 ? 20.462 6.119 8.147 1.00 93.31 212 SER A O 1
ATOM 1624 N N . ALA A 1 213 ? 18.360 5.322 8.217 1.00 91.88 213 ALA A N 1
ATOM 1625 C CA . ALA A 1 213 ? 18.103 5.580 9.637 1.00 91.88 213 ALA A CA 1
ATOM 1626 C C . ALA A 1 213 ? 18.330 7.056 10.043 1.00 91.88 213 ALA A C 1
ATOM 1628 O O . ALA A 1 213 ? 18.807 7.356 11.140 1.00 91.88 213 ALA A O 1
ATOM 1629 N N . GLU A 1 214 ? 17.998 7.989 9.148 1.00 92.06 214 GLU A N 1
ATOM 1630 C CA . GLU A 1 214 ? 18.122 9.427 9.386 1.00 92.06 214 GLU A CA 1
ATOM 1631 C C . GLU A 1 214 ? 16.976 9.940 10.275 1.00 92.06 214 GLU A C 1
ATOM 1633 O O . GLU A 1 214 ? 15.835 9.485 10.145 1.00 92.06 214 GLU A O 1
ATOM 1638 N N . PRO A 1 215 ? 17.221 10.917 11.166 1.00 90.94 215 PRO A N 1
ATOM 1639 C CA . PRO A 1 215 ? 16.152 11.550 11.927 1.00 90.94 215 PRO A CA 1
ATOM 1640 C C . PRO A 1 215 ? 15.077 12.134 11.00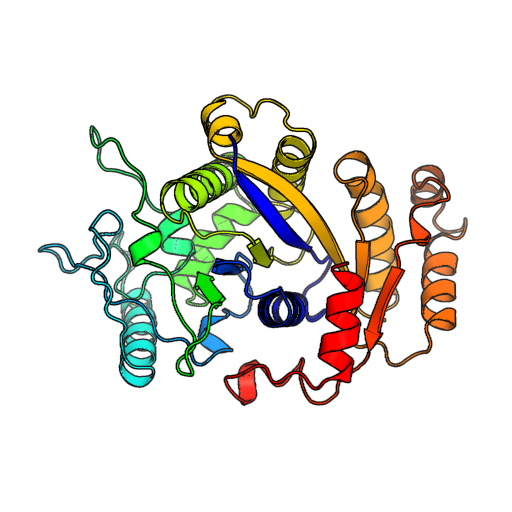4 1.00 90.94 215 PRO A C 1
ATOM 1642 O O . PRO A 1 215 ? 15.385 12.847 10.047 1.00 90.94 215 PRO A O 1
ATOM 1645 N N . LEU A 1 216 ? 13.810 11.851 11.305 1.00 93.44 216 LEU A N 1
ATOM 1646 C CA . LEU A 1 216 ? 12.695 12.437 10.567 1.00 93.44 216 LEU A CA 1
ATOM 1647 C C . LEU A 1 216 ? 12.478 13.907 10.985 1.00 93.44 216 LEU A C 1
ATOM 1649 O O . LEU A 1 216 ? 12.826 14.279 12.112 1.00 93.44 216 LEU A O 1
ATOM 1653 N N . PRO A 1 217 ? 11.908 14.756 10.107 1.00 91.75 217 PRO A N 1
ATOM 1654 C CA . PRO A 1 217 ? 11.625 16.154 10.429 1.00 91.75 217 PRO A CA 1
ATOM 1655 C C . PRO A 1 217 ? 10.678 16.319 11.634 1.00 91.75 217 PRO A C 1
ATOM 1657 O O . PRO A 1 217 ? 9.935 15.393 11.969 1.00 91.75 217 PRO A O 1
ATOM 1660 N N . PRO A 1 218 ? 10.627 17.507 12.267 1.00 89.94 218 PRO A N 1
ATOM 1661 C CA . PRO A 1 218 ? 9.640 17.797 13.306 1.00 89.94 218 PRO A CA 1
ATOM 1662 C C . PRO A 1 218 ? 8.204 17.464 12.865 1.00 89.94 218 PRO A C 1
ATOM 1664 O O . PRO A 1 218 ? 7.817 17.732 11.730 1.00 89.94 218 PRO A O 1
ATOM 1667 N N . GLY A 1 219 ? 7.419 16.869 13.767 1.00 88.12 219 GLY A N 1
ATOM 1668 C CA . GLY A 1 219 ? 6.047 16.408 13.507 1.00 88.12 219 GLY A CA 1
ATOM 1669 C C . GLY A 1 219 ? 5.946 14.939 13.075 1.00 88.12 219 GLY A C 1
ATOM 1670 O O . GLY A 1 219 ? 4.922 14.292 13.312 1.00 88.12 219 GLY A O 1
ATOM 1671 N N . PHE A 1 220 ? 7.002 14.368 12.504 1.00 92.88 220 PHE A N 1
ATOM 1672 C CA . PHE A 1 220 ? 7.068 12.931 12.246 1.00 92.88 220 PHE A CA 1
ATOM 1673 C C . PHE A 1 220 ? 7.253 12.144 13.555 1.00 92.88 220 PHE A C 1
ATOM 1675 O O . PHE A 1 220 ? 7.619 12.734 14.578 1.00 92.88 220 PHE A O 1
ATOM 1682 N N . PRO A 1 221 ? 7.011 10.818 13.550 1.00 90.00 221 PRO A N 1
ATOM 1683 C CA . PRO A 1 221 ? 7.357 9.970 14.682 1.00 90.00 221 PRO A CA 1
ATOM 1684 C C . PRO A 1 221 ? 8.800 10.201 15.136 1.00 90.00 221 PRO A C 1
ATOM 1686 O O . PRO A 1 221 ? 9.714 10.281 14.313 1.00 90.00 221 PRO A O 1
ATOM 1689 N N . GLY A 1 222 ? 8.994 10.301 16.450 1.00 87.00 222 GLY A N 1
ATOM 1690 C CA . GLY A 1 222 ? 10.309 10.519 17.044 1.00 87.00 222 GLY A CA 1
ATOM 1691 C C . GLY A 1 222 ? 11.262 9.321 16.889 1.00 87.00 222 GLY A C 1
ATOM 1692 O O . GLY A 1 222 ? 10.916 8.307 16.274 1.00 87.00 222 GLY A O 1
ATOM 1693 N N . PRO A 1 223 ? 12.451 9.383 17.522 1.00 79.38 223 PRO A N 1
ATOM 1694 C CA . PRO A 1 223 ? 13.465 8.319 17.483 1.00 79.38 223 PRO A CA 1
ATOM 1695 C C . PRO A 1 223 ? 12.943 6.94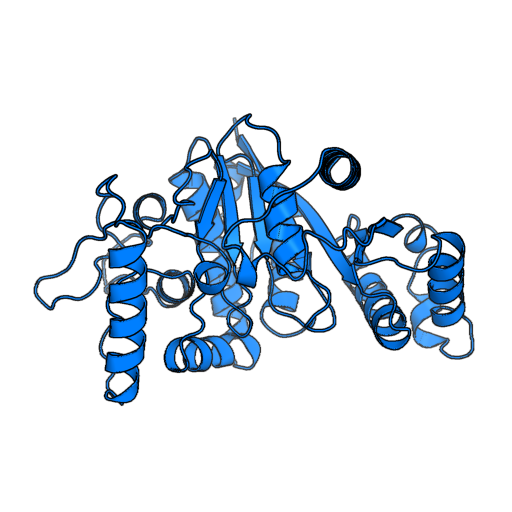2 17.916 1.00 79.38 223 PRO A C 1
ATOM 1697 O O . PRO A 1 223 ? 13.509 5.912 17.558 1.00 79.38 223 PRO A O 1
ATOM 1700 N N . GLU A 1 224 ? 11.839 6.924 18.662 1.00 80.56 224 GLU A N 1
ATOM 1701 C CA . GLU A 1 224 ? 11.111 5.730 19.079 1.00 80.56 224 GLU A CA 1
ATOM 1702 C C . GLU A 1 224 ? 10.770 4.805 17.907 1.00 80.56 224 GLU A C 1
ATOM 1704 O O . GLU A 1 224 ? 10.838 3.591 18.063 1.00 80.56 224 GLU A O 1
ATOM 1709 N N . LEU A 1 225 ? 10.480 5.346 16.716 1.00 83.94 225 LEU A N 1
ATOM 1710 C CA . LEU A 1 225 ? 10.252 4.538 15.515 1.00 83.94 225 LEU A CA 1
ATOM 1711 C C . LEU A 1 225 ? 11.439 3.604 15.218 1.00 83.94 225 LEU A C 1
ATOM 1713 O O . LEU A 1 225 ? 11.241 2.411 14.992 1.00 83.94 225 LEU A O 1
ATOM 1717 N N . TYR A 1 226 ? 12.664 4.128 15.297 1.00 81.25 226 TYR A N 1
ATOM 1718 C CA . TYR A 1 226 ? 13.897 3.358 15.101 1.00 81.25 226 TYR A CA 1
ATOM 1719 C C . TYR A 1 226 ? 14.223 2.442 16.287 1.00 81.25 226 TYR A C 1
ATOM 1721 O O . TYR A 1 226 ? 14.872 1.409 16.122 1.00 81.25 226 TYR A O 1
ATOM 1729 N N . GLY A 1 227 ? 13.746 2.787 17.487 1.00 85.25 227 GLY A N 1
ATOM 1730 C CA . GLY A 1 227 ? 13.808 1.907 18.654 1.00 85.25 227 GLY A CA 1
ATOM 1731 C C . GLY A 1 227 ? 12.899 0.679 18.524 1.00 85.25 227 GLY A C 1
ATOM 1732 O O . GLY A 1 227 ? 13.251 -0.403 18.997 1.00 85.25 227 GLY A O 1
ATOM 1733 N N . LEU A 1 228 ? 11.752 0.832 17.857 1.00 87.62 228 LEU A N 1
ATOM 1734 C CA . LEU A 1 228 ? 10.772 -0.234 17.652 1.00 87.62 228 LEU A CA 1
ATOM 1735 C C . LEU A 1 228 ? 11.174 -1.187 16.518 1.00 87.62 228 LEU A C 1
ATOM 1737 O O . LEU A 1 228 ? 11.054 -2.405 16.677 1.00 87.62 228 LEU A O 1
ATOM 1741 N N . ALA A 1 229 ? 11.661 -0.65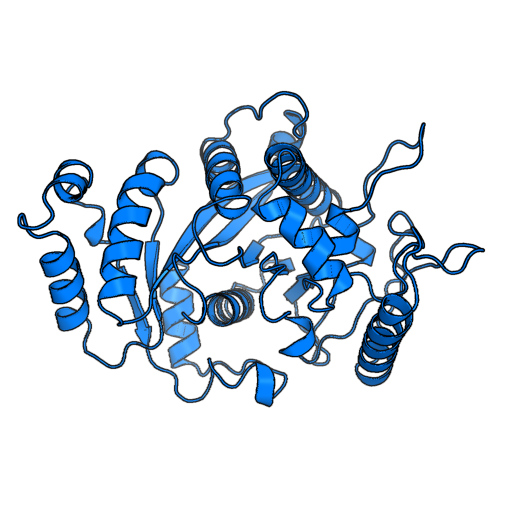8 15.391 1.00 92.81 229 ALA A N 1
ATOM 1742 C CA . ALA A 1 229 ? 12.113 -1.465 14.263 1.00 92.81 229 ALA A CA 1
ATOM 1743 C C . ALA A 1 229 ? 13.252 -0.832 13.461 1.00 92.81 229 ALA A C 1
ATOM 1745 O O . ALA A 1 229 ? 13.395 0.383 13.362 1.00 92.81 229 ALA A O 1
ATOM 1746 N N . THR A 1 230 ? 14.021 -1.702 12.814 1.00 94.81 230 THR A N 1
ATOM 1747 C CA . THR A 1 230 ? 14.947 -1.350 11.742 1.00 94.81 230 THR A CA 1
ATOM 1748 C C . THR A 1 230 ? 14.273 -1.652 10.409 1.00 94.81 230 THR A C 1
ATOM 1750 O O . THR A 1 230 ? 13.845 -2.783 10.175 1.00 94.81 230 THR A O 1
ATOM 1753 N N . PHE A 1 231 ? 14.174 -0.648 9.539 1.00 95.62 231 PHE A N 1
ATOM 1754 C CA . PHE A 1 231 ? 13.512 -0.788 8.246 1.00 95.62 231 PHE A CA 1
ATOM 1755 C C . PHE A 1 231 ? 14.505 -1.147 7.143 1.00 95.62 231 PHE A C 1
ATOM 1757 O O . PHE A 1 231 ? 15.490 -0.445 6.932 1.00 95.62 231 PHE A O 1
ATOM 1764 N N . GLN A 1 232 ? 14.215 -2.210 6.396 1.00 96.44 232 GLN A N 1
ATOM 1765 C CA . GLN A 1 232 ? 14.881 -2.510 5.132 1.00 96.44 232 GLN A CA 1
ATOM 1766 C C . GLN A 1 232 ? 13.976 -2.074 3.981 1.00 96.44 232 GLN A C 1
ATOM 1768 O O . GLN A 1 232 ? 12.904 -2.636 3.787 1.00 96.44 232 GLN A O 1
ATOM 1773 N N . VAL A 1 233 ? 14.397 -1.087 3.196 1.00 97.19 233 VAL A N 1
ATOM 1774 C CA . VAL A 1 233 ? 13.590 -0.570 2.081 1.00 97.19 233 VAL A CA 1
ATOM 1775 C C . VAL A 1 233 ? 13.980 -1.245 0.770 1.00 97.19 233 VAL A C 1
ATOM 1777 O O . VAL A 1 233 ? 15.153 -1.283 0.405 1.00 97.19 233 VAL A O 1
ATOM 1780 N N . ARG A 1 234 ? 12.977 -1.736 0.039 1.00 97.31 234 ARG A N 1
ATOM 1781 C CA . ARG A 1 234 ? 13.083 -2.358 -1.285 1.00 97.31 234 ARG A CA 1
ATOM 1782 C C . ARG A 1 234 ? 12.142 -1.644 -2.259 1.00 97.31 234 ARG A C 1
ATOM 1784 O O . ARG A 1 234 ? 10.956 -1.970 -2.319 1.00 97.31 234 ARG A O 1
ATOM 1791 N N . PRO A 1 235 ? 12.631 -0.617 -2.970 1.00 96.94 235 PRO A N 1
ATOM 1792 C CA . PRO A 1 235 ? 11.816 0.146 -3.898 1.00 96.94 235 PRO A CA 1
ATOM 1793 C C . PRO A 1 235 ? 11.830 -0.482 -5.297 1.00 96.94 235 PRO A C 1
ATOM 1795 O O . PRO A 1 235 ? 12.890 -0.742 -5.865 1.00 96.94 235 PRO A O 1
ATOM 1798 N N . PHE A 1 236 ? 10.649 -0.655 -5.880 1.00 96.62 236 PHE A N 1
ATOM 1799 C CA . PHE A 1 236 ? 10.440 -1.182 -7.225 1.00 96.62 236 PHE A CA 1
ATOM 1800 C C . PHE A 1 236 ? 9.734 -0.136 -8.087 1.00 96.62 236 PHE A C 1
ATOM 1802 O O . PHE A 1 236 ? 8.656 0.333 -7.734 1.00 96.62 236 PHE A O 1
ATOM 1809 N N . LEU A 1 237 ? 10.314 0.222 -9.228 1.00 96.50 237 LEU A N 1
ATOM 1810 C CA . LEU A 1 237 ? 9.685 1.057 -10.245 1.00 96.50 237 LEU A CA 1
ATOM 1811 C C . LEU A 1 237 ? 9.113 0.156 -11.338 1.00 96.50 237 LEU A C 1
ATOM 1813 O O . LEU A 1 237 ? 9.857 -0.399 -12.142 1.00 96.50 237 LEU A O 1
ATOM 1817 N N . VAL A 1 238 ? 7.794 -0.009 -11.346 1.00 95.06 238 VAL A N 1
ATOM 1818 C CA . VAL A 1 238 ? 7.081 -0.877 -12.284 1.00 95.06 238 VAL A CA 1
ATOM 1819 C C . VAL A 1 238 ? 6.878 -0.159 -13.615 1.00 95.06 238 VAL A C 1
ATOM 1821 O O . VAL A 1 238 ? 6.398 0.977 -13.653 1.00 95.06 238 VAL A O 1
ATOM 1824 N N . VAL A 1 239 ? 7.229 -0.838 -14.705 1.00 93.62 239 VAL A N 1
ATOM 1825 C CA . VAL A 1 239 ? 7.247 -0.293 -16.068 1.00 93.62 239 VAL A CA 1
ATOM 1826 C C . VAL A 1 239 ? 6.576 -1.281 -17.024 1.00 93.62 239 VAL A C 1
ATOM 1828 O O . VAL A 1 239 ? 6.719 -2.494 -16.863 1.00 93.62 239 VAL A O 1
ATOM 1831 N N . SER A 1 240 ? 5.837 -0.782 -18.016 1.00 90.75 240 SER A N 1
ATOM 1832 C CA . SER A 1 240 ? 5.386 -1.605 -19.146 1.00 90.75 240 SER A CA 1
ATOM 1833 C C . SER A 1 240 ? 6.441 -1.635 -20.265 1.00 90.75 240 SER A C 1
ATOM 1835 O O . SER A 1 240 ? 7.473 -0.972 -20.183 1.00 90.75 240 SER A O 1
ATOM 1837 N N . GLN A 1 241 ? 6.197 -2.401 -21.329 1.00 88.31 241 GLN A N 1
ATOM 1838 C CA . GLN A 1 241 ? 7.049 -2.372 -22.524 1.00 88.31 241 GLN A CA 1
ATOM 1839 C C . GLN A 1 241 ? 6.765 -1.180 -23.450 1.00 88.31 241 GLN A C 1
ATOM 1841 O O . GLN A 1 241 ? 7.431 -1.046 -24.471 1.00 88.31 241 GLN A O 1
ATOM 1846 N N . ASP A 1 242 ? 5.799 -0.310 -23.135 1.00 89.25 242 ASP A N 1
ATOM 1847 C CA . ASP A 1 242 ? 5.565 0.884 -23.945 1.00 89.25 242 ASP A CA 1
ATOM 1848 C C . ASP A 1 242 ? 6.790 1.809 -23.913 1.00 89.25 242 ASP A C 1
ATOM 1850 O O . ASP A 1 242 ? 7.334 2.122 -22.853 1.00 89.25 242 ASP A O 1
ATOM 1854 N N . ARG A 1 243 ? 7.228 2.281 -25.083 1.00 87.62 243 ARG A N 1
ATOM 1855 C CA . ARG A 1 243 ? 8.440 3.104 -25.195 1.00 87.62 243 ARG A CA 1
ATOM 1856 C C . ARG A 1 243 ? 8.371 4.367 -24.333 1.00 87.62 243 ARG A C 1
ATOM 1858 O O . ARG A 1 243 ? 9.381 4.743 -23.742 1.00 87.62 243 ARG A O 1
ATOM 1865 N N . GLN A 1 244 ? 7.220 5.033 -24.256 1.00 87.38 244 GLN A N 1
ATOM 1866 C CA . GLN A 1 244 ? 7.090 6.248 -23.452 1.00 87.38 244 GLN A CA 1
ATOM 1867 C C . GLN A 1 244 ? 7.129 5.931 -21.955 1.00 87.38 244 GLN A C 1
ATOM 1869 O O . GLN A 1 244 ? 7.633 6.741 -21.175 1.00 87.38 244 GLN A O 1
ATOM 1874 N N . ASP A 1 245 ? 6.610 4.770 -21.546 1.00 89.31 245 ASP A N 1
ATOM 1875 C CA . ASP A 1 245 ? 6.730 4.285 -20.169 1.00 89.31 245 ASP A CA 1
ATOM 1876 C C . ASP A 1 245 ? 8.198 4.051 -19.812 1.00 89.31 245 ASP A C 1
ATOM 1878 O O . ASP A 1 245 ? 8.632 4.496 -18.751 1.00 89.31 245 ASP A O 1
ATOM 1882 N N . VAL A 1 246 ? 8.969 3.427 -20.713 1.00 89.44 246 VAL A N 1
ATOM 1883 C CA . VAL A 1 246 ? 10.409 3.193 -20.521 1.00 89.44 246 VAL A CA 1
ATOM 1884 C C . VAL A 1 246 ? 11.162 4.503 -20.333 1.00 89.44 246 VAL A C 1
ATOM 1886 O O . VAL A 1 246 ? 11.874 4.647 -19.342 1.00 89.44 246 VAL A O 1
ATOM 1889 N N . VAL A 1 247 ? 10.977 5.474 -21.232 1.00 87.62 247 VAL A N 1
ATOM 1890 C CA . VAL A 1 247 ? 11.628 6.794 -21.128 1.00 87.62 247 VAL A CA 1
ATOM 1891 C C . VAL A 1 247 ? 11.283 7.455 -19.790 1.00 87.62 247 VAL A C 1
ATOM 1893 O O . VAL A 1 247 ? 12.174 7.819 -19.022 1.00 87.62 247 VAL A O 1
ATOM 1896 N N . SER A 1 248 ? 9.990 7.517 -19.456 1.00 89.25 248 SER A N 1
ATOM 1897 C CA . SER A 1 248 ? 9.512 8.138 -18.212 1.00 89.25 248 SER A CA 1
ATOM 1898 C C . SER A 1 248 ? 10.080 7.449 -16.965 1.00 89.25 248 SER A C 1
ATOM 1900 O O . SER A 1 248 ? 10.437 8.109 -15.989 1.00 89.25 248 SER A O 1
ATOM 1902 N N . ALA A 1 249 ? 10.170 6.117 -16.981 1.00 90.19 249 ALA A N 1
ATOM 1903 C CA . ALA A 1 249 ? 10.703 5.331 -15.877 1.00 90.19 249 ALA A CA 1
ATOM 1904 C C . ALA A 1 249 ? 12.219 5.497 -15.717 1.00 90.19 249 ALA A C 1
ATOM 1906 O O . ALA A 1 249 ? 12.707 5.603 -14.594 1.00 90.19 249 ALA A O 1
ATOM 1907 N N . VAL A 1 250 ? 12.967 5.577 -16.815 1.00 88.25 250 VAL A N 1
ATOM 1908 C CA . VAL A 1 250 ? 14.414 5.812 -16.781 1.00 88.25 250 VAL A CA 1
ATOM 1909 C C . VAL A 1 250 ? 14.725 7.189 -16.189 1.00 88.25 250 VAL A C 1
ATOM 1911 O O . VAL A 1 250 ? 15.545 7.301 -15.274 1.00 88.25 250 VAL A O 1
ATOM 1914 N N . GLU A 1 251 ? 14.028 8.237 -16.635 1.00 87.06 251 GLU A N 1
ATOM 1915 C CA . GLU A 1 251 ? 14.177 9.584 -16.070 1.00 87.06 251 GLU A CA 1
ATOM 1916 C C . GLU A 1 251 ? 13.812 9.636 -14.583 1.00 87.06 251 GLU A C 1
ATOM 1918 O O . GLU A 1 251 ? 14.480 10.288 -13.774 1.00 87.06 251 GLU A O 1
ATOM 1923 N N . ALA A 1 252 ? 12.742 8.940 -14.209 1.00 90.06 252 ALA A N 1
ATOM 1924 C CA . ALA A 1 252 ? 12.314 8.798 -12.832 1.00 90.06 252 ALA A CA 1
ATOM 1925 C C . ALA A 1 252 ? 13.365 8.108 -11.960 1.00 90.06 252 ALA A C 1
ATOM 1927 O O . ALA A 1 252 ? 13.748 8.639 -10.913 1.00 90.06 252 ALA A O 1
ATOM 1928 N N . GLN A 1 253 ? 13.862 6.952 -12.405 1.00 90.06 253 GLN A N 1
ATOM 1929 C CA . GLN A 1 253 ? 14.877 6.180 -11.700 1.00 90.06 253 GLN A CA 1
ATOM 1930 C C . GLN A 1 253 ? 16.143 7.019 -11.497 1.00 90.06 253 GLN A C 1
ATOM 1932 O O . GLN A 1 253 ? 16.671 7.063 -10.389 1.00 90.06 253 GLN A O 1
ATOM 1937 N N . ALA A 1 254 ? 16.574 7.768 -12.517 1.00 86.44 254 ALA A N 1
ATOM 1938 C CA . ALA A 1 254 ? 17.713 8.686 -12.445 1.00 86.44 254 ALA A CA 1
ATOM 1939 C C . ALA A 1 254 ? 17.604 9.706 -11.302 1.00 86.44 254 ALA A C 1
ATOM 1941 O O . ALA A 1 254 ? 18.590 10.051 -10.646 1.00 86.44 254 ALA A O 1
ATOM 1942 N N . ARG A 1 255 ? 16.390 10.208 -11.056 1.00 88.06 255 ARG A N 1
ATOM 1943 C CA . ARG A 1 255 ? 16.115 11.154 -9.968 1.00 88.06 255 ARG A CA 1
ATOM 1944 C C . ARG A 1 255 ? 16.021 10.441 -8.623 1.00 88.06 255 ARG A C 1
ATOM 1946 O O . ARG A 1 255 ? 16.528 10.956 -7.627 1.00 88.06 255 ARG A O 1
ATOM 1953 N N . MET A 1 256 ? 15.381 9.273 -8.591 1.00 91.44 256 MET A N 1
ATOM 1954 C CA . MET A 1 256 ? 15.118 8.516 -7.367 1.00 91.44 256 MET A CA 1
ATOM 1955 C C . MET A 1 256 ? 16.366 7.826 -6.816 1.00 91.44 256 MET A C 1
ATOM 1957 O O . MET A 1 256 ? 16.520 7.804 -5.601 1.00 91.44 256 MET A O 1
ATOM 1961 N N . VAL A 1 257 ? 17.282 7.336 -7.658 1.00 91.06 257 VAL A N 1
ATOM 1962 C CA . VAL A 1 257 ? 18.469 6.562 -7.235 1.00 91.06 257 VAL A CA 1
ATOM 1963 C C . VAL A 1 257 ? 19.384 7.337 -6.282 1.00 91.06 257 VAL A C 1
ATOM 1965 O O . VAL A 1 257 ? 20.057 6.748 -5.446 1.00 91.06 257 VAL A O 1
ATOM 1968 N N . LYS A 1 258 ? 19.360 8.675 -6.339 1.00 89.44 258 LYS A N 1
ATOM 1969 C CA . LYS A 1 258 ? 20.099 9.540 -5.404 1.00 89.44 258 LYS A CA 1
ATOM 1970 C C . LYS A 1 258 ? 19.589 9.440 -3.964 1.00 89.44 258 LYS A C 1
ATOM 1972 O O . LYS A 1 258 ? 20.358 9.659 -3.039 1.00 89.44 258 LYS A O 1
ATOM 1977 N N . LYS A 1 259 ? 18.296 9.160 -3.792 1.00 92.12 259 LYS A N 1
ATOM 1978 C CA . LYS A 1 259 ? 17.622 9.001 -2.493 1.00 92.12 259 LYS A CA 1
ATOM 1979 C C . LYS A 1 259 ? 17.415 7.529 -2.130 1.00 92.12 259 LYS A C 1
ATOM 1981 O O . LYS A 1 259 ? 17.465 7.148 -0.973 1.00 92.12 259 LYS A O 1
ATOM 1986 N N . LEU A 1 260 ? 17.178 6.696 -3.136 1.00 93.69 260 LEU A N 1
ATOM 1987 C CA . LEU A 1 260 ? 16.893 5.273 -3.013 1.00 93.69 260 LEU A CA 1
ATOM 1988 C C . LEU A 1 260 ? 17.868 4.494 -3.903 1.00 93.69 260 LEU A C 1
ATOM 1990 O O . LEU A 1 260 ? 17.477 4.048 -4.982 1.00 93.69 260 LEU A O 1
ATOM 1994 N N . PRO A 1 261 ? 19.137 4.323 -3.490 1.00 88.81 261 PRO A N 1
ATOM 1995 C CA . PRO A 1 261 ? 20.158 3.683 -4.323 1.00 88.81 261 PRO A CA 1
ATOM 1996 C C . PRO A 1 261 ? 19.828 2.231 -4.699 1.00 88.81 261 PRO A C 1
ATOM 1998 O O . PRO A 1 261 ? 20.342 1.733 -5.694 1.00 88.81 261 PRO A O 1
ATOM 2001 N N . GLY A 1 262 ? 18.947 1.566 -3.943 1.00 90.50 262 GLY A N 1
ATOM 2002 C CA . GLY A 1 262 ? 18.467 0.210 -4.224 1.00 90.50 262 GLY A CA 1
ATOM 2003 C C . GLY A 1 262 ? 17.228 0.121 -5.122 1.00 90.50 262 GLY A C 1
ATOM 2004 O O . GLY A 1 262 ? 16.613 -0.939 -5.151 1.00 90.50 262 GLY A O 1
ATOM 2005 N N . ILE A 1 263 ? 16.802 1.202 -5.792 1.00 93.44 263 ILE A N 1
ATOM 2006 C CA . ILE A 1 263 ? 15.598 1.167 -6.636 1.00 93.44 263 ILE A CA 1
ATOM 2007 C C . ILE A 1 263 ? 15.779 0.290 -7.880 1.00 93.44 263 ILE A C 1
ATOM 2009 O O . ILE A 1 263 ? 16.665 0.515 -8.707 1.00 93.44 263 ILE A O 1
ATOM 2013 N N . VAL A 1 264 ? 14.878 -0.678 -8.035 1.00 92.81 264 VAL A N 1
ATOM 2014 C CA . VAL A 1 264 ? 14.892 -1.672 -9.113 1.00 92.81 264 VAL A CA 1
ATOM 2015 C C . VAL A 1 264 ? 13.824 -1.346 -10.148 1.00 92.81 264 VAL A C 1
ATOM 2017 O O . VAL A 1 264 ? 12.672 -1.132 -9.781 1.00 92.81 264 VAL A O 1
ATOM 2020 N N . MET A 1 265 ? 14.166 -1.349 -11.439 1.00 93.00 265 MET A N 1
ATOM 2021 C CA . MET A 1 265 ? 13.147 -1.293 -12.492 1.00 93.00 265 MET A CA 1
ATOM 2022 C C . MET A 1 265 ? 12.586 -2.689 -12.747 1.00 93.00 265 MET A C 1
ATOM 2024 O O . MET A 1 265 ? 13.330 -3.625 -13.050 1.00 93.00 265 MET A O 1
ATOM 2028 N N . LEU A 1 266 ? 11.266 -2.810 -12.641 1.00 92.56 266 LEU A N 1
ATOM 2029 C CA . LEU A 1 266 ? 10.532 -4.053 -12.812 1.00 92.56 266 LEU A CA 1
ATOM 2030 C C . LEU A 1 266 ? 9.653 -3.956 -14.058 1.00 92.56 266 LEU A C 1
ATOM 2032 O O . LEU A 1 266 ? 8.609 -3.303 -14.046 1.00 92.56 266 LEU A O 1
ATOM 2036 N N . PHE A 1 267 ? 10.074 -4.611 -15.134 1.00 90.19 267 PHE A N 1
ATOM 2037 C CA . PHE A 1 267 ? 9.281 -4.681 -16.353 1.00 90.19 267 PHE A CA 1
ATOM 2038 C C . PHE A 1 267 ? 8.216 -5.753 -16.206 1.00 90.19 267 PHE A C 1
ATOM 2040 O O . PHE A 1 267 ? 8.524 -6.929 -16.011 1.00 90.19 267 PHE A O 1
ATOM 2047 N N . ASN A 1 268 ? 6.964 -5.330 -16.312 1.00 87.00 268 ASN A N 1
ATOM 2048 C CA . ASN A 1 268 ? 5.810 -6.195 -16.178 1.00 87.00 268 ASN A CA 1
ATOM 2049 C C . ASN A 1 268 ? 5.191 -6.507 -17.542 1.00 87.00 268 ASN A C 1
ATOM 2051 O O . ASN A 1 268 ? 5.201 -5.657 -18.435 1.00 87.00 268 ASN A O 1
ATOM 2055 N N . ARG A 1 269 ? 4.587 -7.697 -17.674 1.00 80.44 269 ARG A N 1
ATOM 2056 C CA . ARG A 1 269 ? 3.915 -8.163 -18.905 1.00 80.44 269 ARG A CA 1
ATOM 2057 C C . ARG A 1 269 ? 4.851 -8.133 -20.114 1.00 80.44 269 ARG A C 1
ATOM 2059 O O . ARG A 1 269 ? 4.515 -7.634 -21.185 1.00 80.44 269 ARG A O 1
ATOM 2066 N N . VAL A 1 270 ? 6.060 -8.638 -19.903 1.00 79.00 270 VAL A N 1
ATOM 2067 C CA . VAL A 1 270 ? 7.128 -8.644 -20.900 1.00 79.00 270 VAL A CA 1
ATOM 2068 C C . VAL A 1 270 ? 6.796 -9.677 -21.979 1.00 79.00 270 VAL A C 1
ATOM 2070 O O . VAL A 1 270 ? 6.853 -10.878 -21.731 1.00 79.00 270 VAL A O 1
ATOM 2073 N N . THR A 1 271 ? 6.404 -9.206 -23.164 1.00 80.81 271 THR A N 1
ATOM 2074 C CA . THR A 1 271 ? 6.120 -10.029 -24.354 1.00 80.81 271 THR A CA 1
ATOM 2075 C C . THR A 1 271 ? 7.326 -10.132 -25.284 1.00 80.81 271 THR A C 1
ATOM 2077 O O . THR A 1 271 ? 7.571 -11.179 -25.880 1.00 80.81 271 THR A O 1
ATOM 2080 N N . GLU A 1 272 ? 8.114 -9.060 -25.379 1.00 81.06 272 GLU A N 1
ATOM 2081 C CA . GLU A 1 272 ? 9.404 -9.052 -26.073 1.00 81.06 272 GLU A CA 1
ATOM 2082 C C . GLU A 1 272 ? 10.531 -9.597 -25.183 1.00 81.06 272 GLU A C 1
ATOM 2084 O O . GLU A 1 272 ? 10.488 -9.456 -23.964 1.00 81.06 272 GLU A O 1
ATOM 2089 N N . GLY A 1 273 ? 11.572 -10.192 -25.775 1.00 79.19 273 GLY A N 1
ATOM 2090 C CA . GLY A 1 273 ? 12.686 -10.759 -25.009 1.00 79.19 273 GLY A CA 1
ATOM 2091 C C . GLY A 1 273 ? 13.493 -9.710 -24.211 1.00 79.19 273 GLY A C 1
ATOM 2092 O O . GLY A 1 273 ? 13.562 -8.547 -24.622 1.00 79.19 273 GLY A O 1
ATOM 2093 N N . PRO A 1 274 ? 14.180 -10.108 -23.119 1.00 80.75 274 PRO A N 1
ATOM 2094 C CA . PRO A 1 274 ? 14.951 -9.205 -22.253 1.00 80.75 274 PRO A CA 1
ATOM 2095 C C . PRO A 1 274 ? 15.942 -8.291 -22.985 1.00 80.75 274 PRO A C 1
ATOM 2097 O O . PRO A 1 274 ? 16.097 -7.127 -22.621 1.00 80.75 274 PRO A O 1
ATOM 2100 N N . GLU A 1 275 ? 16.593 -8.793 -24.039 1.00 84.44 275 GLU A N 1
ATOM 2101 C CA . GLU A 1 275 ? 17.558 -8.009 -24.822 1.00 84.44 275 GLU A CA 1
ATOM 2102 C C . GLU A 1 275 ? 16.904 -6.848 -25.574 1.00 84.44 275 GLU A C 1
ATOM 2104 O O . GLU A 1 275 ? 17.494 -5.774 -25.682 1.00 84.44 275 GLU A O 1
ATOM 2109 N N . ARG A 1 276 ? 15.661 -7.014 -26.042 1.00 85.44 276 ARG A N 1
ATOM 2110 C CA . ARG A 1 276 ? 14.939 -5.938 -26.725 1.00 85.44 276 ARG A CA 1
ATOM 2111 C C . ARG A 1 276 ? 14.565 -4.826 -25.753 1.00 85.44 276 ARG A C 1
ATOM 2113 O O . ARG A 1 276 ? 14.793 -3.662 -26.059 1.00 85.44 276 ARG A O 1
ATOM 2120 N N . VAL A 1 277 ? 14.092 -5.177 -24.559 1.00 81.00 277 VAL A N 1
ATOM 2121 C CA . VAL A 1 277 ? 13.801 -4.195 -23.504 1.00 81.00 277 VAL A CA 1
ATOM 2122 C C . VAL A 1 277 ? 15.069 -3.453 -23.074 1.00 81.00 277 VAL A C 1
ATOM 2124 O O . VAL A 1 277 ? 15.050 -2.234 -22.929 1.00 81.00 277 VAL A O 1
ATOM 2127 N N . ARG A 1 278 ? 16.201 -4.154 -22.927 1.00 83.50 278 ARG A N 1
ATOM 2128 C CA . ARG A 1 278 ? 17.495 -3.507 -22.649 1.00 83.50 278 ARG A CA 1
ATOM 2129 C C . ARG A 1 278 ? 17.905 -2.550 -23.764 1.00 83.50 278 ARG A C 1
ATOM 2131 O O . ARG A 1 278 ? 18.372 -1.454 -23.466 1.00 83.50 278 ARG A O 1
ATOM 2138 N N . ALA A 1 279 ? 17.698 -2.934 -25.024 1.00 85.50 279 ALA A N 1
ATOM 2139 C CA . ALA A 1 279 ? 17.928 -2.047 -26.158 1.00 85.50 279 ALA A CA 1
ATOM 2140 C C . ALA A 1 279 ? 17.023 -0.807 -26.089 1.00 85.50 279 ALA A C 1
ATOM 2142 O O . ALA A 1 279 ? 17.522 0.296 -26.258 1.00 85.50 279 ALA A O 1
ATOM 2143 N N . MET A 1 280 ? 15.741 -0.952 -25.737 1.00 84.50 280 MET A N 1
ATOM 2144 C CA . MET A 1 280 ? 14.828 0.186 -25.551 1.00 84.50 280 MET A CA 1
ATOM 2145 C C . MET A 1 280 ? 15.275 1.126 -24.428 1.00 84.50 280 MET A C 1
ATOM 2147 O O . MET A 1 280 ? 15.235 2.341 -24.598 1.00 84.50 280 MET A O 1
ATOM 2151 N N . VAL A 1 281 ? 15.735 0.581 -23.296 1.00 83.19 281 VAL A N 1
ATOM 2152 C CA . VAL A 1 281 ? 16.311 1.377 -22.199 1.00 83.19 281 VAL A CA 1
ATOM 2153 C C . VAL A 1 281 ? 17.556 2.127 -22.680 1.00 83.19 281 VAL A C 1
ATOM 2155 O O . VAL A 1 281 ? 17.706 3.311 -22.400 1.00 83.19 281 VAL A O 1
ATOM 2158 N N . HIS A 1 282 ? 18.434 1.473 -23.443 1.00 82.94 282 HIS A N 1
ATOM 2159 C CA . HIS A 1 282 ? 19.627 2.109 -24.003 1.00 82.94 282 HIS A CA 1
ATOM 2160 C C . HIS A 1 282 ? 19.287 3.192 -25.043 1.00 82.94 282 HIS A C 1
ATOM 2162 O O . HIS A 1 282 ? 19.899 4.260 -25.061 1.00 82.94 282 HIS A O 1
ATOM 2168 N N . GLU A 1 283 ? 18.307 2.941 -25.911 1.00 84.06 283 GLU A N 1
ATOM 2169 C CA . GLU A 1 283 ? 17.786 3.912 -26.878 1.00 84.06 283 GLU A CA 1
ATOM 2170 C C . GLU A 1 283 ? 17.208 5.141 -26.157 1.00 84.06 283 GLU A C 1
ATOM 2172 O O . GLU A 1 283 ? 17.549 6.263 -26.523 1.00 84.06 283 GLU A O 1
ATOM 2177 N N . ALA A 1 284 ? 16.425 4.943 -25.089 1.00 79.88 284 ALA A N 1
ATOM 2178 C CA . ALA A 1 284 ? 15.885 6.014 -24.239 1.00 79.88 284 ALA A CA 1
ATOM 2179 C C . ALA A 1 284 ? 16.968 6.823 -23.498 1.00 79.88 284 ALA A C 1
ATOM 2181 O O . ALA A 1 284 ? 16.740 7.954 -23.086 1.00 79.88 284 ALA A O 1
ATOM 2182 N N . LEU A 1 285 ? 18.158 6.250 -23.317 1.00 72.69 285 LEU A N 1
ATOM 2183 C CA . LEU A 1 285 ? 19.314 6.915 -22.711 1.00 72.69 285 LEU A CA 1
ATOM 2184 C C . LEU A 1 285 ? 20.227 7.600 -23.736 1.00 72.69 285 LEU A C 1
ATOM 2186 O O . LEU A 1 285 ? 21.187 8.269 -23.350 1.00 72.69 285 LEU A O 1
ATOM 2190 N N . SER A 1 286 ? 19.995 7.397 -25.034 1.00 67.38 286 SER A N 1
ATOM 2191 C CA . SER A 1 286 ? 20.939 7.825 -26.062 1.00 67.38 286 SER A CA 1
ATOM 2192 C C . SER A 1 286 ? 20.962 9.357 -26.232 1.00 67.38 286 SER A C 1
ATOM 2194 O O . SER A 1 286 ? 19.957 10.029 -26.000 1.00 67.38 286 SER A O 1
ATOM 2196 N N . PRO A 1 287 ? 22.095 9.944 -26.671 1.00 57.44 287 PRO A N 1
ATOM 2197 C CA . PRO A 1 287 ? 22.394 11.383 -26.560 1.00 57.44 287 PRO A CA 1
ATOM 2198 C C . PRO A 1 287 ? 21.454 12.360 -27.292 1.00 57.44 287 PRO A C 1
ATOM 2200 O O . PRO A 1 287 ? 21.644 13.568 -27.193 1.00 57.44 287 PRO A O 1
ATOM 2203 N N . GLY A 1 288 ? 20.446 11.887 -28.029 1.00 57.44 288 GLY A N 1
ATOM 2204 C CA . GLY A 1 288 ? 19.403 12.755 -28.589 1.00 57.44 288 GLY A CA 1
ATOM 2205 C C . GLY A 1 288 ? 18.533 13.422 -27.512 1.00 57.44 288 GLY A C 1
ATOM 2206 O O . GLY A 1 288 ? 17.976 14.486 -27.755 1.00 57.44 288 GLY A O 1
ATOM 2207 N N . GLU A 1 289 ? 18.490 12.843 -26.306 1.00 55.84 289 GLU A N 1
ATOM 2208 C CA . GLU A 1 289 ? 17.733 13.313 -25.132 1.00 55.84 289 GLU A CA 1
ATOM 2209 C C . GLU A 1 289 ? 18.698 13.615 -23.946 1.00 55.84 289 GLU A C 1
ATOM 2211 O O . GLU A 1 289 ? 18.439 13.326 -22.778 1.00 55.84 289 GLU A O 1
ATOM 2216 N N . ALA A 1 290 ? 19.871 14.191 -24.264 1.00 47.25 290 ALA A N 1
ATOM 2217 C CA . ALA A 1 290 ? 21.110 14.273 -23.462 1.00 47.25 290 ALA A CA 1
ATOM 2218 C C . ALA A 1 290 ? 21.086 14.936 -22.063 1.00 47.25 290 ALA A C 1
ATOM 2220 O O . ALA A 1 290 ? 22.137 15.012 -21.425 1.00 47.25 290 ALA A O 1
ATOM 2221 N N . ALA A 1 291 ? 19.958 15.391 -21.520 1.00 57.38 291 ALA A N 1
ATOM 2222 C CA . ALA A 1 291 ? 19.945 15.947 -20.160 1.00 57.38 291 ALA A CA 1
ATOM 2223 C C . ALA A 1 291 ? 19.885 14.859 -19.065 1.00 57.38 291 ALA A C 1
ATOM 2225 O O . ALA A 1 291 ? 20.408 15.056 -17.967 1.00 57.38 291 ALA A O 1
ATOM 2226 N N . ALA A 1 292 ? 19.281 13.699 -19.352 1.00 52.75 292 ALA A N 1
ATOM 2227 C CA . ALA A 1 292 ? 19.080 12.633 -18.366 1.00 52.75 292 ALA A CA 1
ATOM 2228 C C . ALA A 1 292 ? 20.290 11.686 -18.235 1.00 52.75 292 ALA A C 1
ATOM 2230 O O . ALA A 1 292 ? 20.642 11.277 -17.127 1.00 52.75 292 ALA A O 1
ATOM 2231 N N . ALA A 1 293 ? 20.977 11.387 -19.342 1.00 51.12 293 ALA A N 1
ATOM 2232 C CA . ALA A 1 293 ? 22.073 10.414 -19.382 1.00 51.12 293 ALA A CA 1
ATOM 2233 C C . ALA A 1 293 ? 23.321 10.841 -18.582 1.00 51.12 293 ALA A C 1
ATOM 2235 O O . ALA A 1 293 ? 24.022 9.994 -18.036 1.00 51.12 293 ALA A O 1
ATOM 2236 N N . ALA A 1 294 ? 23.573 12.147 -18.436 1.00 57.41 294 ALA A N 1
ATOM 2237 C CA . ALA A 1 294 ? 24.687 12.664 -17.633 1.00 57.41 294 ALA A CA 1
ATOM 2238 C C . ALA A 1 294 ? 24.487 12.495 -16.110 1.00 57.41 294 ALA A C 1
ATOM 2240 O O . ALA A 1 294 ? 25.430 12.670 -15.340 1.00 57.41 294 ALA A O 1
ATOM 2241 N N . LEU A 1 295 ? 23.268 12.171 -15.660 1.00 57.16 295 LEU A N 1
ATOM 2242 C CA . LEU A 1 295 ? 22.914 12.044 -14.241 1.00 57.16 295 LEU A CA 1
ATOM 2243 C C . LEU A 1 295 ? 22.826 10.594 -13.754 1.00 57.16 295 LEU A C 1
ATOM 2245 O O . LEU A 1 295 ? 22.668 10.377 -12.550 1.00 57.16 295 LEU A O 1
ATOM 2249 N N . ILE A 1 296 ? 22.914 9.615 -14.657 1.00 55.75 296 ILE A N 1
ATOM 2250 C CA . ILE A 1 296 ? 22.718 8.201 -14.337 1.00 55.75 296 ILE A CA 1
ATOM 2251 C C . ILE A 1 296 ? 24.086 7.522 -14.306 1.00 55.75 296 ILE A C 1
ATOM 2253 O O . ILE A 1 296 ? 24.690 7.318 -15.361 1.00 55.75 296 ILE A O 1
ATOM 2257 N N . PRO A 1 297 ? 24.614 7.162 -13.124 1.00 56.47 297 PRO A N 1
ATOM 2258 C CA . PRO A 1 297 ? 25.871 6.445 -13.065 1.00 56.47 297 PRO A CA 1
ATOM 2259 C C . PRO A 1 297 ? 25.736 5.094 -13.807 1.00 56.47 297 PRO A C 1
ATOM 2261 O O . PRO A 1 297 ? 24.703 4.424 -13.684 1.00 56.47 297 PRO A O 1
ATOM 2264 N N . PRO A 1 298 ? 26.777 4.650 -14.538 1.00 53.62 298 PRO A N 1
ATOM 2265 C CA . PRO A 1 298 ? 26.766 3.422 -15.337 1.00 53.62 298 PRO A CA 1
ATOM 2266 C C . PRO A 1 298 ? 26.491 2.061 -14.651 1.00 53.62 298 PRO A C 1
ATOM 2268 O O . PRO A 1 298 ? 26.528 1.064 -15.373 1.00 53.62 298 PRO A O 1
ATOM 2271 N N . PRO A 1 299 ? 26.191 1.920 -13.338 1.00 53.69 299 PRO A N 1
ATOM 2272 C CA . PRO A 1 299 ? 25.589 0.686 -12.826 1.00 53.69 299 PRO A CA 1
ATOM 2273 C C . PRO A 1 299 ? 24.050 0.694 -12.755 1.00 53.69 299 PRO A C 1
ATOM 2275 O O . PRO A 1 299 ? 23.472 -0.379 -12.607 1.00 53.69 299 PRO A O 1
ATOM 2278 N N . ALA A 1 300 ? 23.360 1.838 -12.859 1.00 53.19 300 ALA A N 1
ATOM 2279 C CA . ALA A 1 300 ? 21.929 1.919 -12.513 1.00 53.19 300 ALA A CA 1
ATOM 2280 C C . ALA A 1 300 ? 20.994 1.125 -13.457 1.00 53.19 300 ALA A C 1
ATOM 2282 O O . ALA A 1 300 ? 19.957 0.627 -13.025 1.00 53.19 300 ALA A O 1
ATOM 2283 N N . TYR A 1 301 ? 21.387 0.915 -14.720 1.00 55.84 301 TYR A N 1
ATOM 2284 C CA . TYR A 1 301 ? 20.624 0.104 -15.683 1.00 55.84 301 TYR A CA 1
ATOM 2285 C C . TYR A 1 301 ? 20.857 -1.414 -15.541 1.00 55.84 301 TYR A C 1
ATOM 2287 O O . TYR A 1 301 ? 20.251 -2.195 -16.273 1.00 55.84 301 TYR A O 1
ATOM 2295 N N . ARG A 1 302 ? 21.726 -1.871 -14.621 1.00 54.00 302 ARG A N 1
ATOM 2296 C CA . ARG A 1 302 ? 21.941 -3.312 -14.372 1.00 54.00 302 ARG A CA 1
ATOM 2297 C C . ARG A 1 302 ? 20.864 -3.943 -13.490 1.00 54.00 302 ARG A C 1
ATOM 2299 O O . ARG A 1 302 ? 20.748 -5.163 -13.480 1.00 54.00 302 ARG A O 1
ATOM 2306 N N . MET A 1 303 ? 20.060 -3.139 -12.797 1.00 60.31 303 MET A N 1
ATOM 2307 C CA . MET A 1 303 ? 18.962 -3.609 -11.944 1.00 60.31 303 MET A CA 1
ATOM 2308 C C . MET A 1 303 ? 17.632 -3.594 -12.704 1.00 60.31 303 MET A C 1
ATOM 2310 O O . MET A 1 303 ? 16.653 -2.986 -12.273 1.00 60.31 303 MET A O 1
ATOM 2314 N N . VAL A 1 304 ? 17.626 -4.222 -13.881 1.00 71.75 304 VAL A N 1
ATOM 2315 C CA . VAL A 1 304 ? 16.414 -4.452 -14.671 1.00 71.75 304 VAL A CA 1
ATOM 2316 C C . VAL A 1 304 ? 15.981 -5.888 -14.439 1.00 71.75 304 VAL A C 1
ATOM 2318 O O . VAL A 1 304 ? 16.678 -6.824 -14.837 1.00 71.75 304 VAL A O 1
ATOM 2321 N N . HIS A 1 305 ? 14.827 -6.046 -13.805 1.00 80.88 305 HIS A N 1
ATOM 2322 C CA . HIS A 1 305 ? 14.191 -7.338 -13.617 1.00 80.88 305 HIS A CA 1
ATOM 2323 C C . HIS A 1 305 ? 12.957 -7.435 -14.500 1.00 80.88 305 HIS A C 1
ATOM 2325 O O . HIS A 1 305 ? 12.287 -6.444 -14.795 1.00 80.88 305 HIS A O 1
ATOM 2331 N N . PHE A 1 306 ? 12.676 -8.655 -14.925 1.00 76.75 306 PHE A N 1
ATOM 2332 C CA . PHE A 1 306 ? 11.555 -8.977 -15.785 1.00 76.75 306 PHE A CA 1
ATOM 2333 C C . PHE A 1 306 ? 10.590 -9.837 -14.985 1.00 76.75 306 PHE A C 1
ATOM 2335 O O . PHE A 1 306 ? 11.027 -10.661 -14.183 1.00 76.75 306 PHE A O 1
ATOM 2342 N N . VAL A 1 307 ? 9.301 -9.601 -15.193 1.00 69.69 307 VAL A N 1
ATOM 2343 C CA . VAL A 1 307 ? 8.237 -10.530 -14.829 1.00 69.69 307 VAL A CA 1
ATOM 2344 C C . VAL A 1 307 ? 7.503 -10.855 -16.121 1.00 69.69 307 VAL A C 1
ATOM 2346 O O . VAL A 1 307 ? 6.981 -9.951 -16.791 1.00 69.69 307 VAL A O 1
ATOM 2349 N N . GLY A 1 308 ? 7.541 -12.127 -16.512 1.00 59.28 308 GLY A N 1
ATOM 2350 C CA . GLY A 1 308 ? 6.952 -12.601 -17.758 1.00 59.28 308 GLY A CA 1
ATOM 2351 C C . GLY A 1 308 ? 5.457 -12.293 -17.854 1.00 59.28 308 GLY A C 1
ATOM 2352 O O . GLY A 1 308 ? 4.766 -12.084 -16.852 1.00 59.28 308 GLY A O 1
ATOM 2353 N N . ASP A 1 309 ? 4.928 -12.259 -19.081 1.00 60.25 309 ASP A N 1
ATOM 2354 C CA . ASP A 1 309 ? 3.480 -12.224 -19.289 1.00 60.25 309 ASP A CA 1
ATOM 2355 C C . ASP A 1 309 ? 2.849 -13.561 -18.875 1.00 60.25 309 ASP A C 1
ATOM 2357 O O . ASP A 1 309 ? 2.617 -14.467 -19.679 1.00 60.25 309 ASP A O 1
ATOM 2361 N N . HIS A 1 310 ? 2.541 -13.683 -17.589 1.00 56.88 310 HIS A N 1
ATOM 2362 C CA . HIS A 1 310 ? 1.664 -14.729 -17.099 1.00 56.88 310 HIS A CA 1
ATOM 2363 C C . HIS A 1 310 ? 0.234 -14.337 -17.476 1.00 56.88 310 HIS A C 1
ATOM 2365 O O . HIS A 1 310 ? -0.512 -13.759 -16.680 1.00 56.88 310 HIS A O 1
ATOM 2371 N N . ARG A 1 311 ? -0.159 -14.682 -18.715 1.00 51.03 311 ARG A N 1
ATOM 2372 C CA . ARG A 1 311 ? -1.476 -14.412 -19.336 1.00 51.03 311 ARG A CA 1
ATOM 2373 C C . ARG A 1 311 ? -2.690 -14.760 -18.461 1.00 51.03 311 ARG A C 1
ATOM 2375 O O . ARG A 1 311 ? -3.814 -14.389 -18.788 1.00 51.03 311 ARG A O 1
ATOM 2382 N N . ARG A 1 312 ? -2.495 -15.500 -17.366 1.00 48.31 312 ARG A N 1
ATOM 2383 C CA . ARG A 1 312 ? -3.536 -15.937 -16.433 1.00 48.31 312 ARG A CA 1
ATOM 2384 C C . ARG A 1 312 ? -3.641 -15.134 -15.134 1.00 48.31 312 ARG A C 1
ATOM 2386 O O . ARG A 1 312 ? -4.608 -15.369 -14.425 1.00 48.31 312 ARG A O 1
ATOM 2393 N N . THR A 1 313 ? -2.741 -14.205 -14.803 1.00 49.94 313 THR A N 1
ATOM 2394 C CA . THR A 1 313 ? -2.648 -13.738 -13.401 1.00 49.94 313 THR A CA 1
ATOM 2395 C C . THR A 1 313 ? -2.835 -12.232 -13.221 1.00 49.94 313 THR A C 1
ATOM 2397 O O . THR A 1 313 ? -3.493 -11.810 -12.273 1.00 49.94 313 THR A O 1
ATOM 2400 N N . LEU A 1 314 ? -2.366 -11.392 -14.151 1.00 51.00 314 LEU A N 1
ATOM 2401 C CA . LEU A 1 314 ? -2.266 -9.955 -13.858 1.00 51.00 314 LEU A CA 1
ATOM 2402 C C . LEU A 1 314 ? -3.517 -9.123 -14.191 1.00 51.00 314 LEU A C 1
ATOM 2404 O O . LEU A 1 314 ? -3.800 -8.139 -13.516 1.00 51.00 314 LEU A O 1
ATOM 2408 N N . GLY A 1 315 ? -4.271 -9.496 -15.228 1.00 54.31 315 GLY A N 1
ATOM 2409 C CA . GLY A 1 315 ? -5.561 -8.868 -15.560 1.00 54.31 315 GLY A CA 1
ATOM 2410 C C . GLY A 1 315 ? -6.762 -9.530 -14.877 1.00 54.31 315 GLY A C 1
ATOM 2411 O O . GLY A 1 315 ? -7.850 -8.963 -14.867 1.00 54.31 315 GLY A O 1
ATOM 2412 N N . ARG A 1 316 ? -6.570 -10.730 -14.309 1.00 60.22 316 ARG A N 1
ATOM 2413 C CA . ARG A 1 316 ? -7.654 -11.556 -13.760 1.00 60.22 316 ARG A CA 1
ATOM 2414 C C . ARG A 1 316 ? -7.896 -11.374 -12.273 1.00 60.22 316 ARG A C 1
ATOM 2416 O O . ARG A 1 316 ? -8.915 -11.872 -11.817 1.00 60.22 316 ARG A O 1
ATOM 2423 N N . LEU A 1 317 ? -7.038 -10.644 -11.548 1.00 71.50 317 LEU A N 1
ATOM 2424 C CA . LEU A 1 317 ? -7.268 -10.312 -10.135 1.00 71.50 317 LEU A CA 1
ATOM 2425 C C . LEU A 1 317 ? -8.725 -9.862 -9.937 1.00 71.50 317 LEU A C 1
ATOM 2427 O O . LEU A 1 317 ? -9.494 -10.538 -9.271 1.00 71.50 317 LEU A O 1
ATOM 2431 N N . PHE A 1 318 ? -9.130 -8.834 -10.686 1.00 69.06 318 PHE A N 1
ATOM 2432 C CA . PHE A 1 318 ? -10.468 -8.235 -10.655 1.00 69.06 318 PHE A CA 1
ATOM 2433 C C . PHE A 1 318 ? -11.592 -9.072 -11.286 1.00 69.06 318 PHE A C 1
ATOM 2435 O O . PHE A 1 318 ? -12.744 -8.650 -11.271 1.00 69.06 318 PHE A O 1
ATOM 2442 N N . ILE A 1 319 ? -11.277 -10.235 -11.855 1.00 74.88 319 ILE A N 1
ATOM 2443 C CA . ILE A 1 319 ? -12.258 -11.141 -12.468 1.00 74.88 319 ILE A CA 1
ATOM 2444 C C . ILE A 1 319 ? -12.501 -12.340 -11.554 1.00 74.88 319 ILE A C 1
ATOM 2446 O O . ILE A 1 319 ? -13.644 -12.696 -11.284 1.00 74.88 319 ILE A O 1
ATOM 2450 N N . ASP A 1 320 ? -11.424 -12.955 -11.072 1.00 81.69 320 ASP A N 1
ATOM 2451 C CA . ASP A 1 320 ? -11.474 -14.220 -10.347 1.00 81.69 320 ASP A CA 1
ATOM 2452 C C . ASP A 1 320 ? -11.543 -14.018 -8.819 1.00 81.69 320 ASP A C 1
ATOM 2454 O O . ASP A 1 320 ? -11.687 -14.996 -8.086 1.00 81.69 320 ASP A O 1
ATOM 2458 N N . GLY A 1 321 ? -11.403 -12.777 -8.324 1.00 83.12 321 GLY A N 1
ATOM 2459 C CA . GLY A 1 321 ? -11.435 -12.441 -6.891 1.00 83.12 321 GLY A CA 1
ATOM 2460 C C . GLY A 1 321 ? -10.222 -12.956 -6.111 1.00 83.12 321 GLY A C 1
ATOM 2461 O O . GLY A 1 321 ? -10.131 -12.816 -4.894 1.00 83.12 321 GLY A O 1
ATOM 2462 N N . THR A 1 322 ? -9.268 -13.580 -6.795 1.00 85.00 322 THR A N 1
ATOM 2463 C CA . THR A 1 322 ? -8.106 -14.215 -6.192 1.00 85.00 322 THR A CA 1
ATOM 2464 C C . THR A 1 322 ? -6.939 -14.166 -7.164 1.00 85.00 322 THR A C 1
ATOM 2466 O O . THR A 1 322 ? -7.103 -14.380 -8.367 1.00 85.00 322 THR A O 1
ATOM 2469 N N . LEU A 1 323 ? -5.741 -13.898 -6.649 1.00 84.00 323 LEU A N 1
ATOM 2470 C CA . LEU A 1 323 ? -4.523 -14.039 -7.434 1.00 84.00 323 LEU A CA 1
ATOM 2471 C C . LEU A 1 323 ? -4.005 -15.466 -7.286 1.00 84.00 323 LEU A C 1
ATOM 2473 O O . LEU A 1 323 ? -3.618 -15.872 -6.191 1.00 84.00 323 LEU A O 1
ATOM 2477 N N . GLN A 1 324 ? -4.009 -16.220 -8.383 1.00 83.88 324 GLN A N 1
ATOM 2478 C CA . GLN A 1 324 ? -3.346 -17.518 -8.456 1.00 83.88 324 GLN A CA 1
ATOM 2479 C C . GLN A 1 324 ? -2.007 -17.328 -9.150 1.00 83.88 324 GLN A C 1
ATOM 2481 O O . GLN A 1 324 ? -1.970 -16.850 -10.278 1.00 83.88 324 GLN A O 1
ATOM 2486 N N . LEU A 1 325 ? -0.921 -17.696 -8.479 1.00 84.62 325 LEU A N 1
ATOM 2487 C CA . LEU A 1 325 ? 0.416 -17.720 -9.060 1.00 84.62 325 LEU A CA 1
ATOM 2488 C C . LEU A 1 325 ? 0.805 -19.174 -9.321 1.00 84.62 325 LEU A C 1
ATOM 2490 O O . LEU A 1 325 ? 0.745 -19.989 -8.393 1.00 84.62 325 LEU A O 1
ATOM 2494 N N . ASP A 1 326 ? 1.184 -19.472 -10.562 1.00 84.88 326 ASP A N 1
ATOM 2495 C CA . ASP A 1 326 ? 1.864 -20.721 -10.907 1.00 84.88 326 ASP A CA 1
ATOM 2496 C C . ASP A 1 326 ? 3.306 -20.724 -10.359 1.00 84.88 326 ASP A C 1
ATOM 2498 O O . ASP A 1 326 ? 3.820 -19.696 -9.909 1.00 84.88 326 ASP A O 1
ATOM 2502 N N . ASP A 1 327 ? 3.943 -21.895 -10.335 1.00 87.25 327 ASP A N 1
ATOM 2503 C CA . ASP A 1 327 ? 5.271 -22.069 -9.731 1.00 87.25 327 ASP A CA 1
ATOM 2504 C C . ASP A 1 327 ? 6.358 -21.244 -10.434 1.00 87.25 327 ASP A C 1
ATOM 2506 O O . ASP A 1 327 ? 7.282 -20.753 -9.777 1.00 87.25 327 ASP A O 1
ATOM 2510 N N . ASP A 1 328 ? 6.223 -21.029 -11.744 1.00 84.94 328 ASP A N 1
ATOM 2511 C CA . ASP A 1 328 ? 7.134 -20.192 -12.523 1.00 84.94 328 ASP A CA 1
ATOM 2512 C C . ASP A 1 328 ? 7.024 -18.723 -12.094 1.00 84.94 328 ASP A C 1
ATOM 2514 O O . ASP A 1 328 ? 8.033 -18.108 -11.740 1.00 84.94 328 ASP A O 1
ATOM 2518 N N . ALA A 1 329 ? 5.803 -18.176 -12.024 1.00 83.81 329 ALA A N 1
ATOM 2519 C CA . ALA A 1 329 ? 5.557 -16.816 -11.548 1.00 83.81 329 ALA A CA 1
ATOM 2520 C C . ALA A 1 329 ? 6.043 -16.633 -10.106 1.00 83.81 329 ALA A C 1
ATOM 2522 O O . ALA A 1 329 ? 6.659 -15.619 -9.771 1.00 83.81 329 ALA A O 1
ATOM 2523 N N . ARG A 1 330 ? 5.798 -17.625 -9.238 1.00 88.19 330 ARG A N 1
ATOM 2524 C CA . ARG A 1 330 ? 6.269 -17.592 -7.846 1.00 88.19 330 ARG A CA 1
ATOM 2525 C C . ARG A 1 330 ? 7.786 -17.534 -7.776 1.00 88.19 330 ARG A C 1
ATOM 2527 O O . ARG A 1 330 ? 8.323 -16.716 -7.033 1.00 88.19 330 ARG A O 1
ATOM 2534 N N . SER A 1 331 ? 8.461 -18.374 -8.555 1.00 88.19 331 SER A N 1
ATOM 2535 C CA . SER A 1 331 ? 9.921 -18.452 -8.599 1.00 88.19 331 SER A CA 1
ATOM 2536 C C . SER A 1 331 ? 10.539 -17.169 -9.150 1.00 88.19 331 SER A C 1
ATOM 2538 O O . SER A 1 331 ? 11.529 -16.673 -8.610 1.00 88.19 331 SER A O 1
ATOM 2540 N N . GLU A 1 332 ? 9.942 -16.594 -10.195 1.00 86.56 332 GLU A N 1
ATOM 2541 C CA . GLU A 1 332 ? 10.412 -15.343 -10.781 1.00 86.56 332 GLU A CA 1
ATOM 2542 C C . GLU A 1 332 ? 10.270 -14.173 -9.806 1.00 86.56 332 GLU A C 1
ATOM 2544 O O . GLU A 1 332 ? 11.244 -13.447 -9.594 1.00 86.56 332 GLU A O 1
ATOM 2549 N N . ILE A 1 333 ? 9.114 -14.024 -9.152 1.00 88.38 333 ILE A N 1
ATOM 2550 C CA . ILE A 1 333 ? 8.906 -12.961 -8.162 1.00 88.38 333 ILE A CA 1
ATOM 2551 C C . ILE A 1 333 ? 9.822 -13.179 -6.954 1.00 88.38 333 ILE A C 1
ATOM 2553 O O . ILE A 1 333 ? 10.484 -12.239 -6.525 1.00 88.38 333 ILE A O 1
ATOM 2557 N N . ALA A 1 334 ? 9.945 -14.407 -6.443 1.00 90.19 334 ALA A N 1
ATOM 2558 C CA . ALA A 1 334 ? 10.841 -14.709 -5.327 1.00 90.19 334 ALA A CA 1
ATOM 2559 C C . ALA A 1 334 ? 12.302 -14.332 -5.633 1.00 90.19 334 ALA A C 1
ATOM 2561 O O . ALA A 1 334 ? 12.978 -13.779 -4.770 1.00 90.19 334 ALA A O 1
ATOM 2562 N N . ARG A 1 335 ? 12.767 -14.548 -6.872 1.00 88.56 335 ARG A N 1
ATOM 2563 C CA . ARG A 1 335 ? 14.098 -14.126 -7.341 1.00 88.56 335 ARG A CA 1
ATOM 2564 C C . ARG A 1 335 ? 14.261 -12.604 -7.397 1.00 88.56 335 ARG A C 1
ATOM 2566 O O . ARG A 1 335 ? 15.358 -12.106 -7.189 1.00 88.56 335 ARG A O 1
ATOM 2573 N N . VAL A 1 336 ? 13.205 -11.853 -7.710 1.00 85.69 336 VAL A N 1
ATOM 2574 C CA . VAL A 1 336 ? 13.251 -10.377 -7.666 1.00 85.69 336 VAL A CA 1
ATOM 2575 C C . VAL A 1 336 ? 13.329 -9.874 -6.221 1.00 85.69 336 VAL A C 1
ATOM 2577 O O . VAL A 1 336 ? 13.903 -8.819 -5.965 1.00 85.69 336 VAL A O 1
ATOM 2580 N N . LEU A 1 337 ? 12.769 -10.632 -5.277 1.00 85.75 337 LEU A N 1
ATOM 2581 C CA . LEU A 1 337 ? 12.757 -10.293 -3.856 1.00 85.75 337 LEU A CA 1
ATOM 2582 C C . LEU A 1 337 ? 13.995 -10.786 -3.092 1.00 85.75 337 LEU A C 1
ATOM 2584 O O . LEU A 1 337 ? 14.166 -10.394 -1.940 1.00 85.75 337 LEU A O 1
ATOM 2588 N N . SER A 1 338 ? 14.835 -11.653 -3.654 1.00 83.56 338 SER A N 1
ATOM 2589 C CA . SER A 1 338 ? 16.068 -12.124 -3.002 1.00 83.56 338 SER A CA 1
ATOM 2590 C C . SER A 1 338 ? 17.212 -11.137 -3.187 1.00 83.56 338 SER A C 1
ATOM 2592 O O . SER A 1 338 ? 17.781 -10.717 -2.155 1.00 83.56 338 SER A O 1
#

pLDDT: mean 86.76, std 12.34, range [47.25, 98.56]

Secondary structure (DSSP, 8-state):
-PEEEEEEEEEESSSSSSHHHHHHHHHHHS-TTSEEEEEE--TTS--HHHHS-EEPBPPPB-TTS-B-TTSPP---B--HHHHHHHHHHHHHHTTT--S-PPPPSSP-HHHHHH--PPTT------GGGT-BEETT--SEEEEPPP-SHHHHHHHHHHHHSTTHHHHHHHHHHHHHHHHHH-TTEEEEEEEPPSSSSHHHHHHHHHHHHHHTTPPPPTTS--THHHHHEEEEEEEEEEE-S-HHHHHHHHHHHHHHTTT-TT-EEEEEEE-S-HHHHHHHHHHHTSGGGTTTGGGS-TTGGG-EEEEE--TTTTTTHHHHSS----HHHHHHHHHHH-

Foldseek 3Di:
DAAEAEEEEEAAADPPLLRVLLLVLLQVLPDVQFAEEEEAAQQQDDKLLLLALKWWFDFDADPVQAGPQADDAPPHTHHSVVQVVLLVVQLVVVVPDPDPDHGHDDAAPLNQLVDDDDVPDPDGGQVVNGWMAGNVGDRYTYRIHRNRPVSSVVCVCQQDHPCLLVSLLSVLVVLLSCLVNGVRRHYYRYRHHYRCGGNNVSVLQVLLCLCVVHADDPSHDGNVSVVSHRYHYAAEYRAELDLVSLLSSLLVLLVSCVSVVNYAYEYEQDPDDPVVSLVSNVVSLDCVVPPRVVSHPVVSSVRYAYQHNPVPARVCSSPVSDGDDDPVNSVSSVVNVD